Protein AF-A0A6G1JP27-F1 (afdb_monomer_lite)

pLDDT: mean 86.26, std 11.43, range [37.69, 95.81]

Structure (mmCIF, N/CA/C/O backbone):
data_AF-A0A6G1JP27-F1
#
_entry.id   AF-A0A6G1JP27-F1
#
loop_
_atom_site.group_PDB
_atom_site.id
_atom_site.type_symbol
_atom_site.label_atom_id
_atom_site.label_alt_id
_atom_site.label_comp_id
_atom_site.label_asym_id
_atom_site.label_entity_id
_atom_site.label_seq_id
_atom_site.pdbx_PDB_ins_code
_atom_site.Cartn_x
_atom_site.Cartn_y
_atom_site.Cartn_z
_atom_site.occupancy
_atom_site.B_iso_or_equiv
_atom_site.auth_seq_id
_atom_site.auth_comp_id
_atom_site.auth_asym_id
_atom_site.auth_atom_id
_atom_site.pdbx_PDB_model_num
ATOM 1 N N . MET A 1 1 ? -9.871 -7.615 24.376 1.00 52.50 1 MET A N 1
ATOM 2 C CA . MET A 1 1 ? -8.680 -7.399 23.527 1.00 52.50 1 MET A CA 1
ATOM 3 C C . MET A 1 1 ? -8.029 -6.139 24.045 1.00 52.50 1 MET A C 1
ATOM 5 O O . MET A 1 1 ? -8.642 -5.078 23.923 1.00 52.50 1 MET A O 1
ATOM 9 N N . ASP A 1 2 ? -6.887 -6.295 24.702 1.00 62.59 2 ASP A N 1
ATOM 10 C CA . ASP A 1 2 ? -6.126 -5.181 25.269 1.00 62.59 2 ASP A CA 1
ATOM 11 C C . ASP A 1 2 ? -5.511 -4.335 24.150 1.00 62.59 2 ASP A C 1
ATOM 13 O O . ASP A 1 2 ? -5.436 -4.783 22.999 1.00 62.59 2 ASP A O 1
ATOM 17 N N . ASP A 1 3 ? -5.127 -3.091 24.452 1.00 69.62 3 ASP A N 1
ATOM 18 C CA . ASP A 1 3 ? -4.523 -2.229 23.438 1.00 69.62 3 ASP A CA 1
ATOM 19 C C . ASP A 1 3 ? -3.193 -2.821 22.969 1.00 69.62 3 ASP A C 1
ATOM 21 O O . ASP A 1 3 ? -2.233 -2.912 23.734 1.00 69.62 3 ASP A O 1
ATOM 25 N N . ALA A 1 4 ? -3.131 -3.193 21.691 1.00 70.75 4 ALA A N 1
ATOM 26 C CA . ALA A 1 4 ? -1.976 -3.853 21.096 1.00 70.75 4 ALA A CA 1
ATOM 27 C C . ALA A 1 4 ? -0.697 -2.997 21.133 1.00 70.75 4 ALA A C 1
ATOM 29 O O . ALA A 1 4 ? 0.399 -3.529 20.970 1.00 70.75 4 ALA A O 1
ATOM 30 N N . TYR A 1 5 ? -0.835 -1.687 21.353 1.00 79.06 5 TYR A N 1
ATOM 31 C CA . TYR A 1 5 ? 0.276 -0.742 21.424 1.00 79.06 5 TYR A CA 1
ATOM 32 C C . TYR A 1 5 ? 0.557 -0.214 22.837 1.00 79.06 5 TYR A C 1
ATOM 34 O O . TYR A 1 5 ? 1.484 0.575 23.007 1.00 79.06 5 TYR A O 1
ATOM 42 N N . GLY A 1 6 ? -0.216 -0.638 23.846 1.00 78.75 6 GLY A N 1
ATOM 43 C CA . GLY A 1 6 ? -0.057 -0.174 25.229 1.00 78.75 6 GLY A CA 1
ATOM 44 C C . GLY A 1 6 ? -0.261 1.335 25.413 1.00 78.75 6 GLY A C 1
ATOM 45 O O . GLY A 1 6 ? 0.251 1.909 26.376 1.00 78.75 6 GLY A O 1
ATOM 46 N N . SER A 1 7 ? -0.965 1.984 24.486 1.00 79.69 7 SER A N 1
ATOM 47 C CA . SER A 1 7 ? -1.170 3.427 24.481 1.00 79.69 7 SER A CA 1
ATOM 48 C C . SER A 1 7 ? -2.146 3.838 25.570 1.00 79.69 7 SER A C 1
ATOM 50 O O . SER A 1 7 ? -3.125 3.143 25.859 1.00 79.69 7 SER A O 1
ATOM 52 N N . LYS A 1 8 ? -1.906 5.000 26.173 1.00 84.81 8 LYS A N 1
ATOM 53 C CA . LYS A 1 8 ? -2.832 5.552 27.158 1.00 84.81 8 LYS A 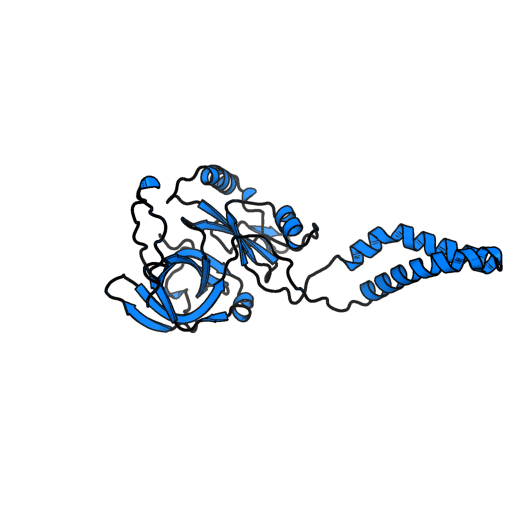CA 1
ATOM 54 C C . LYS A 1 8 ? -3.916 6.333 26.428 1.00 84.81 8 LYS A C 1
ATOM 56 O O . LYS A 1 8 ? -3.670 6.925 25.382 1.00 84.81 8 LYS A O 1
ATOM 61 N N . LEU A 1 9 ? -5.128 6.351 26.980 1.00 82.75 9 LEU A N 1
ATOM 62 C CA . LEU A 1 9 ? -6.280 6.966 26.311 1.00 82.75 9 LEU A CA 1
ATOM 63 C C . LEU A 1 9 ? -6.055 8.453 25.992 1.00 82.75 9 LEU A C 1
ATOM 65 O O . LEU A 1 9 ? -6.495 8.925 24.953 1.00 82.75 9 LEU A O 1
ATOM 69 N N . TRP A 1 10 ? -5.341 9.174 26.859 1.00 84.81 10 TRP A N 1
ATOM 70 C CA . TRP A 1 10 ? -5.039 10.594 26.667 1.00 84.81 10 TRP A CA 1
ATOM 71 C C . TRP A 1 10 ? -3.940 10.870 25.634 1.00 84.81 10 TRP A C 1
ATOM 73 O O . TRP A 1 10 ? -3.797 12.011 25.206 1.00 84.81 10 TRP A O 1
ATOM 83 N N . ASP A 1 11 ? -3.179 9.852 25.221 1.00 85.44 11 ASP A N 1
ATOM 84 C CA . ASP A 1 11 ? -2.195 9.979 24.140 1.00 85.44 11 ASP A CA 1
ATOM 85 C C . ASP A 1 11 ? -2.867 9.872 22.756 1.00 85.44 11 ASP A C 1
ATOM 87 O O . ASP A 1 11 ? -2.260 10.192 21.732 1.00 85.44 11 ASP A O 1
ATOM 91 N N . ILE A 1 12 ? -4.128 9.421 22.718 1.00 85.94 12 ILE A N 1
ATOM 92 C CA . ILE A 1 12 ? -4.920 9.265 21.499 1.00 85.94 12 ILE A CA 1
ATOM 93 C C . ILE A 1 12 ? -5.746 10.530 21.294 1.00 85.94 12 ILE A C 1
ATOM 95 O O . ILE A 1 12 ? -6.719 10.788 22.002 1.00 85.94 12 ILE A O 1
ATOM 99 N N . LEU A 1 13 ? -5.381 11.306 20.279 1.00 88.00 13 LEU A N 1
ATOM 100 C CA . LEU A 1 13 ? -6.127 12.494 19.899 1.00 88.00 13 LEU A CA 1
ATOM 101 C C . LEU A 1 13 ? -7.283 12.086 18.977 1.00 88.00 13 LEU A C 1
ATOM 103 O O . LEU A 1 13 ? -7.024 11.499 17.916 1.00 88.00 13 LEU A O 1
ATOM 107 N N . PRO A 1 14 ? -8.545 12.373 19.345 1.00 82.69 14 PRO A N 1
ATOM 108 C CA . PRO A 1 14 ? -9.672 12.120 18.463 1.00 82.69 14 PRO A CA 1
ATOM 109 C C . PRO A 1 14 ? -9.536 12.990 17.212 1.00 82.69 14 PRO A C 1
ATOM 111 O O . PRO A 1 14 ? -9.090 14.135 17.269 1.00 82.69 14 PRO A O 1
ATOM 114 N N . MET A 1 15 ? -9.898 12.426 16.066 1.00 82.06 15 MET A N 1
ATOM 115 C CA . MET A 1 15 ? -10.001 13.190 14.820 1.00 82.06 15 MET A CA 1
ATOM 116 C C . MET A 1 15 ? -11.341 13.946 14.776 1.00 82.06 15 MET A C 1
ATOM 118 O O . MET A 1 15 ? -12.077 13.945 15.760 1.00 82.06 15 MET A O 1
ATOM 122 N N . ASP A 1 16 ? -11.694 14.539 13.630 1.00 81.00 16 ASP A N 1
ATOM 123 C CA . ASP A 1 16 ? -12.991 15.200 13.369 1.00 81.00 16 ASP A CA 1
ATOM 124 C C . ASP A 1 16 ? -14.185 14.212 13.300 1.00 81.00 16 ASP A C 1
ATOM 126 O O . ASP A 1 16 ? -15.006 14.252 12.374 1.00 81.00 16 ASP A O 1
ATOM 130 N N . VAL A 1 17 ? -14.241 13.284 14.255 1.00 84.75 17 VAL A N 1
ATOM 131 C CA . VAL A 1 17 ? -15.233 12.226 14.418 1.00 84.75 17 VAL A CA 1
ATOM 132 C C . VAL A 1 17 ? -16.115 12.575 15.604 1.00 84.75 17 VAL A C 1
ATOM 134 O O . VAL A 1 17 ? -15.634 12.688 16.729 1.00 84.75 17 VAL A O 1
ATOM 137 N N . ASN A 1 18 ? -17.417 12.681 15.360 1.00 86.50 18 ASN A N 1
ATOM 138 C CA . ASN A 1 18 ? -18.396 12.967 16.400 1.00 86.50 18 ASN A CA 1
ATOM 139 C C . ASN A 1 18 ? -19.244 11.730 16.692 1.00 86.50 18 ASN A C 1
ATOM 141 O O . ASN A 1 18 ? -19.635 10.999 15.784 1.00 86.50 18 ASN A O 1
ATOM 145 N N . ILE A 1 19 ? -19.575 11.509 17.962 1.00 88.50 19 ILE A N 1
ATOM 146 C CA . ILE A 1 19 ? -20.564 10.498 18.343 1.00 88.50 19 ILE A CA 1
ATOM 147 C C . ILE A 1 19 ? -21.945 11.127 18.154 1.00 88.50 19 ILE A C 1
ATOM 149 O O . ILE A 1 19 ? -22.307 12.069 18.852 1.00 88.50 19 ILE A O 1
ATOM 153 N N . SER A 1 20 ? -22.700 10.623 17.182 1.00 88.06 20 SER A N 1
ATOM 154 C CA . SER A 1 20 ? -24.027 11.139 16.818 1.00 88.06 20 SER A CA 1
ATOM 155 C C . SER A 1 20 ? -25.181 10.433 17.531 1.00 88.06 20 SER A C 1
ATOM 157 O O . SER A 1 20 ? -26.273 10.986 17.621 1.00 88.06 20 SER A O 1
ATOM 159 N N . GLY A 1 21 ? -24.953 9.225 18.049 1.00 87.25 21 GLY A N 1
ATOM 160 C CA . GLY A 1 21 ? -25.961 8.468 18.783 1.00 87.25 21 GLY A CA 1
ATOM 161 C C . GLY A 1 21 ? -25.385 7.221 19.440 1.00 87.25 21 GLY A C 1
ATOM 162 O O . GLY A 1 21 ? -24.342 6.712 19.025 1.00 87.25 21 GLY A O 1
ATOM 163 N N . ILE A 1 22 ? -26.079 6.737 20.464 1.00 89.81 22 ILE A N 1
ATOM 164 C CA . ILE A 1 22 ? -25.782 5.492 21.173 1.00 89.81 22 ILE A CA 1
ATOM 165 C C . ILE A 1 22 ? -27.019 4.610 21.027 1.00 89.81 22 ILE A C 1
ATOM 167 O O . ILE A 1 22 ? -28.141 5.082 21.191 1.00 89.81 22 ILE A O 1
ATOM 171 N N . SER A 1 23 ? -26.814 3.357 20.638 1.00 79.81 23 SER A N 1
ATOM 172 C CA . SER A 1 23 ? -27.876 2.372 20.479 1.00 79.81 23 SER A CA 1
ATOM 173 C C . SER A 1 23 ? -27.884 1.455 21.696 1.00 79.81 23 SER A C 1
ATOM 175 O O . SER A 1 23 ? -26.973 0.640 21.852 1.00 79.81 23 SER A O 1
ATOM 177 N N . ASP A 1 24 ? -28.936 1.542 22.506 1.00 74.12 24 ASP A N 1
ATOM 178 C CA . ASP A 1 24 ? -29.059 0.768 23.750 1.00 74.12 24 ASP A CA 1
ATOM 179 C C . ASP A 1 24 ? -29.218 -0.745 23.515 1.00 74.12 24 ASP A C 1
ATOM 181 O O . ASP A 1 24 ? -28.825 -1.552 24.350 1.00 74.12 24 ASP A O 1
ATOM 185 N N . THR A 1 25 ? -29.765 -1.151 22.366 1.00 70.00 25 THR A N 1
ATOM 186 C CA . THR A 1 25 ? -30.075 -2.559 22.062 1.00 70.00 25 THR A CA 1
ATOM 187 C C . THR A 1 25 ? -28.873 -3.415 21.659 1.00 70.00 25 THR A C 1
ATOM 189 O O . THR A 1 25 ? -28.903 -4.621 21.873 1.00 70.00 25 THR A O 1
ATOM 192 N N . ASP A 1 26 ? -27.828 -2.816 21.077 1.00 66.69 26 ASP A N 1
ATOM 193 C CA . ASP A 1 26 ? -26.755 -3.546 20.374 1.00 66.69 26 ASP A CA 1
ATOM 194 C C . ASP A 1 26 ? -25.341 -3.205 20.884 1.00 66.69 26 ASP A C 1
ATOM 196 O O . ASP A 1 26 ? -24.367 -3.525 20.202 1.00 66.69 26 ASP A O 1
ATOM 200 N N . GLU A 1 27 ? -25.209 -2.498 22.017 1.00 83.06 27 GLU A N 1
ATOM 201 C CA . GLU A 1 27 ? -23.925 -1.946 22.499 1.00 83.06 27 GLU A CA 1
ATOM 202 C C . GLU A 1 27 ? -23.125 -1.314 21.343 1.00 83.06 27 GLU A C 1
ATOM 204 O O . GLU A 1 27 ? -21.984 -1.685 21.036 1.00 83.06 27 GLU A O 1
ATOM 209 N N . SER A 1 28 ? -23.774 -0.404 20.614 1.00 88.31 28 SER A N 1
ATOM 210 C CA . SER A 1 28 ? -23.186 0.214 19.427 1.00 88.31 28 SER A CA 1
ATOM 211 C C . SER A 1 28 ? -23.337 1.723 19.444 1.00 88.31 28 SER A C 1
ATOM 213 O O . SER A 1 28 ? -24.271 2.282 20.017 1.00 88.31 28 SER A O 1
ATOM 215 N N . ILE A 1 29 ? -22.382 2.387 18.808 1.00 91.38 29 ILE A N 1
ATOM 216 C CA . ILE A 1 29 ? -22.328 3.837 18.672 1.00 91.38 29 ILE A CA 1
ATOM 217 C C . ILE A 1 29 ? -22.427 4.209 17.201 1.00 91.38 29 ILE A C 1
ATOM 219 O O . ILE A 1 29 ? -21.928 3.500 16.327 1.00 91.38 29 ILE A O 1
ATOM 223 N N . ILE A 1 30 ? -23.069 5.333 16.916 1.00 91.62 30 ILE A N 1
ATOM 224 C CA . ILE A 1 30 ? -23.139 5.889 15.570 1.00 91.62 30 ILE A CA 1
ATOM 225 C C . ILE A 1 30 ? -22.122 7.016 15.489 1.00 91.62 30 ILE A C 1
ATOM 227 O O . ILE A 1 30 ? -22.287 8.066 16.112 1.00 91.62 30 ILE A O 1
ATOM 231 N N . LEU A 1 31 ? -21.073 6.798 14.708 1.00 91.19 31 LEU A N 1
ATOM 232 C CA . LEU A 1 31 ? -20.045 7.792 14.440 1.00 91.19 31 LEU A CA 1
ATOM 233 C C . LEU A 1 31 ? -20.428 8.607 13.208 1.00 91.19 31 LEU A C 1
ATOM 235 O O . LEU A 1 31 ? -20.876 8.038 12.212 1.00 91.19 31 LEU A O 1
ATOM 239 N N . ASP A 1 32 ? -20.240 9.921 13.283 1.00 90.88 32 ASP A N 1
ATOM 240 C CA . ASP A 1 32 ? -20.436 10.859 12.184 1.00 90.88 32 ASP A CA 1
ATOM 241 C C . ASP A 1 32 ? -19.113 11.520 11.781 1.00 90.88 32 ASP A C 1
ATOM 243 O O . ASP A 1 32 ? -18.295 11.889 12.629 1.00 90.88 32 ASP A O 1
ATOM 247 N N . GLY A 1 33 ? -18.902 11.670 10.474 1.00 87.38 33 GLY A N 1
ATOM 248 C CA . GLY A 1 33 ? -17.758 12.382 9.913 1.00 87.38 33 GLY A CA 1
ATOM 249 C C . GLY A 1 33 ? -16.442 11.599 9.889 1.00 87.38 33 GLY A C 1
ATOM 250 O O . GLY A 1 33 ? -15.403 12.207 9.614 1.00 87.38 33 GLY A O 1
ATOM 251 N N . CYS A 1 34 ? -16.469 10.283 10.130 1.00 90.38 34 CYS A N 1
ATOM 252 C CA . CYS A 1 34 ? -15.299 9.408 10.010 1.00 90.38 34 CYS A CA 1
ATOM 253 C C . CYS A 1 34 ? -14.693 9.446 8.608 1.00 90.38 34 CYS A C 1
ATOM 255 O O . CYS A 1 34 ? -15.388 9.610 7.610 1.00 90.38 34 CYS A O 1
ATOM 257 N N . LYS A 1 35 ? -13.384 9.215 8.512 1.00 92.75 35 LYS A N 1
ATOM 258 C CA . LYS A 1 35 ? -12.737 8.904 7.234 1.00 92.75 35 LYS A CA 1
ATOM 259 C C . LYS A 1 35 ? -12.595 7.400 7.100 1.00 92.75 35 LYS A C 1
ATOM 261 O O . LYS A 1 35 ? -12.200 6.738 8.057 1.00 92.75 35 LYS A O 1
ATOM 266 N N . ALA A 1 36 ? -12.929 6.871 5.932 1.00 92.81 36 ALA A N 1
ATOM 267 C CA . ALA A 1 36 ? -12.910 5.444 5.690 1.00 92.81 36 ALA A CA 1
ATOM 268 C C . ALA A 1 36 ? -12.359 5.089 4.313 1.00 92.81 36 ALA A C 1
ATOM 270 O O . ALA A 1 36 ? -12.429 5.869 3.359 1.00 92.81 36 ALA A O 1
ATOM 271 N N . ALA A 1 37 ? -11.845 3.868 4.218 1.00 93.62 37 ALA A N 1
ATOM 272 C CA . ALA A 1 37 ? -11.437 3.264 2.964 1.00 93.62 37 ALA A CA 1
ATOM 273 C C . ALA A 1 37 ? -11.804 1.780 2.944 1.00 93.62 37 ALA A C 1
ATOM 275 O O . ALA A 1 37 ? -11.643 1.070 3.937 1.00 93.62 37 ALA A O 1
ATOM 276 N N . ASN A 1 38 ? -12.293 1.310 1.799 1.00 93.75 38 ASN A N 1
ATOM 277 C CA . ASN A 1 38 ? -12.661 -0.089 1.615 1.00 93.75 38 ASN A CA 1
ATOM 278 C C . ASN A 1 38 ? -11.437 -0.936 1.278 1.00 93.75 38 ASN A C 1
ATOM 280 O O . ASN A 1 38 ? -10.541 -0.498 0.557 1.00 93.75 38 ASN A O 1
ATOM 284 N N . ILE A 1 39 ? -11.450 -2.174 1.762 1.00 94.88 39 ILE A N 1
ATOM 285 C CA . ILE A 1 39 ? -10.427 -3.171 1.476 1.00 94.88 39 ILE A CA 1
ATOM 286 C C . ILE A 1 39 ? -10.960 -4.117 0.407 1.00 94.88 39 ILE A C 1
ATOM 288 O O . ILE A 1 39 ? -12.064 -4.660 0.501 1.00 94.88 39 ILE A O 1
ATOM 292 N N . ARG A 1 40 ? -10.154 -4.340 -0.625 1.00 94.38 40 ARG A N 1
ATOM 293 C CA . ARG A 1 40 ? -10.471 -5.263 -1.706 1.00 94.38 40 ARG A CA 1
ATOM 294 C C . ARG A 1 40 ? -9.826 -6.623 -1.444 1.00 94.38 40 ARG A C 1
ATOM 296 O O . ARG A 1 40 ? -8.613 -6.754 -1.545 1.00 94.38 40 ARG A O 1
ATOM 303 N N . TRP A 1 41 ? -10.658 -7.636 -1.211 1.00 92.25 41 TRP A N 1
ATOM 304 C CA . TRP A 1 41 ? -10.250 -9.028 -0.931 1.00 92.25 41 TRP A CA 1
ATOM 305 C C . TRP A 1 41 ? -10.296 -9.973 -2.140 1.00 92.25 41 TRP A C 1
ATOM 307 O O . TRP A 1 41 ? -10.264 -11.189 -1.986 1.00 92.25 41 TRP A O 1
ATOM 317 N N . LYS A 1 42 ? -10.476 -9.430 -3.348 1.00 86.31 42 LYS A N 1
ATOM 318 C CA . LYS A 1 42 ? -10.623 -10.219 -4.582 1.00 86.31 42 LYS A CA 1
ATOM 319 C C . LYS A 1 42 ? -9.271 -10.357 -5.292 1.00 86.31 42 LYS A C 1
ATOM 321 O O . LYS A 1 42 ? -8.323 -10.891 -4.739 1.00 86.31 42 LYS A O 1
ATOM 326 N N . SER A 1 43 ? -9.178 -9.860 -6.521 1.00 84.50 43 SER A N 1
ATOM 327 C CA . SER A 1 43 ? -7.942 -9.801 -7.291 1.00 84.50 43 SER A CA 1
ATOM 328 C C . SER A 1 43 ? -7.271 -8.438 -7.154 1.00 84.50 43 SER A C 1
ATOM 330 O O . SER A 1 43 ? -7.953 -7.410 -7.017 1.00 84.50 43 SER A O 1
ATOM 332 N N . PHE A 1 44 ? -5.945 -8.437 -7.287 1.00 87.06 44 PHE A N 1
ATOM 333 C CA . PHE A 1 44 ? -5.189 -7.226 -7.576 1.00 87.06 44 PHE A CA 1
ATOM 334 C C . PHE A 1 44 ? -5.687 -6.610 -8.884 1.00 87.06 44 PHE A C 1
ATOM 336 O O . PHE A 1 44 ? -5.996 -7.316 -9.849 1.00 87.06 44 PHE A O 1
ATOM 343 N N . THR A 1 45 ? -5.811 -5.288 -8.899 1.00 86.50 45 THR A N 1
ATOM 344 C CA . THR A 1 45 ? -6.141 -4.528 -10.106 1.00 86.50 45 THR A CA 1
ATOM 345 C C . THR A 1 45 ? -4.977 -3.649 -10.507 1.00 86.50 45 THR A C 1
ATOM 347 O O . THR A 1 45 ? -4.242 -3.198 -9.627 1.00 86.50 45 THR A O 1
ATOM 350 N N . PRO A 1 46 ? -4.825 -3.367 -11.812 1.00 84.50 46 PRO A N 1
ATOM 351 C CA . PRO A 1 46 ? -3.822 -2.418 -12.262 1.00 84.50 46 PRO A CA 1
ATOM 352 C C . PRO A 1 46 ? -4.058 -1.066 -11.584 1.00 84.50 46 PRO A C 1
ATOM 354 O O . PRO A 1 46 ? -5.176 -0.549 -11.565 1.00 84.50 46 PRO A O 1
ATOM 357 N N . VAL A 1 47 ? -2.994 -0.520 -11.001 1.00 86.75 47 VAL A N 1
ATOM 358 C CA . VAL A 1 47 ? -3.041 0.717 -10.222 1.00 86.75 47 VAL A CA 1
ATOM 359 C C . VAL A 1 47 ? -2.633 1.889 -11.107 1.00 86.75 47 VAL A C 1
ATOM 361 O O . VAL A 1 47 ? -1.537 1.897 -11.683 1.00 86.75 47 VAL A O 1
ATOM 364 N N . ALA A 1 48 ? -3.508 2.889 -11.202 1.00 86.25 48 ALA A N 1
ATOM 365 C CA . ALA A 1 48 ? -3.192 4.135 -11.885 1.00 86.25 48 ALA A CA 1
ATOM 366 C C . ALA A 1 48 ? -2.080 4.883 -11.134 1.00 86.25 48 ALA A C 1
ATOM 368 O O . ALA A 1 48 ? -2.068 4.945 -9.902 1.00 86.25 48 ALA A O 1
ATOM 369 N N . HIS A 1 49 ? -1.130 5.427 -11.887 1.00 86.81 49 HIS A N 1
ATOM 370 C CA . HIS A 1 49 ? -0.011 6.195 -11.361 1.00 86.81 49 HIS A CA 1
ATOM 371 C C . HIS A 1 49 ? 0.368 7.291 -12.347 1.00 86.81 49 HIS A C 1
ATOM 373 O O . HIS A 1 49 ? 0.328 7.095 -13.565 1.00 86.81 49 HIS A O 1
ATOM 379 N N . ASP A 1 50 ? 0.826 8.407 -11.804 1.00 84.25 50 ASP A N 1
ATOM 380 C CA . ASP A 1 50 ? 1.369 9.505 -12.575 1.00 84.25 50 ASP A CA 1
ATOM 381 C C . ASP A 1 50 ? 2.843 9.262 -12.888 1.00 84.25 50 ASP A C 1
ATOM 383 O O . ASP A 1 50 ? 3.628 8.703 -12.106 1.00 84.25 50 ASP A O 1
ATOM 387 N N . ARG A 1 51 ? 3.243 9.720 -14.073 1.00 76.38 51 ARG A N 1
ATOM 388 C CA . ARG A 1 51 ? 4.636 9.725 -14.508 1.00 76.38 51 ARG A CA 1
ATOM 389 C C . ARG A 1 51 ? 5.107 11.162 -14.612 1.00 76.38 51 ARG A C 1
ATOM 391 O O . ARG A 1 51 ? 4.648 11.909 -15.468 1.00 76.38 51 ARG A O 1
ATOM 398 N N . ILE A 1 52 ? 6.067 11.529 -13.769 1.00 79.44 52 ILE A N 1
ATOM 399 C CA . ILE A 1 52 ? 6.741 12.821 -13.894 1.00 79.44 52 ILE A CA 1
ATOM 400 C C . ILE A 1 52 ? 7.650 12.797 -15.123 1.00 79.44 52 ILE A C 1
ATOM 402 O O . ILE A 1 52 ? 8.385 11.828 -15.361 1.00 79.44 52 ILE A O 1
ATOM 406 N N . PHE A 1 53 ? 7.603 13.888 -15.887 1.00 79.75 53 PHE A N 1
ATOM 407 C CA . PHE A 1 53 ? 8.483 14.110 -17.021 1.00 79.75 53 PHE A CA 1
ATOM 408 C C . PHE A 1 53 ? 9.948 14.120 -16.570 1.00 79.75 53 PHE A C 1
ATOM 410 O O . PHE A 1 53 ? 10.341 14.855 -15.668 1.00 79.75 53 PHE A O 1
ATOM 417 N N . SER A 1 54 ? 10.771 13.298 -17.214 1.00 83.81 54 SER A N 1
ATOM 418 C CA . SER A 1 54 ? 12.210 13.246 -16.975 1.00 83.81 54 SER A CA 1
ATOM 419 C C . SER A 1 54 ? 12.927 13.350 -18.309 1.00 83.81 54 SER A C 1
ATOM 421 O O . SER A 1 54 ? 12.704 12.520 -19.190 1.00 83.81 54 SER A O 1
ATOM 423 N N . TRP A 1 55 ? 13.820 14.331 -18.434 1.00 84.50 55 TRP A N 1
ATOM 424 C CA . TRP A 1 55 ? 14.621 14.550 -19.640 1.00 84.50 55 TRP A CA 1
ATOM 425 C C . TRP A 1 55 ? 15.430 13.318 -20.044 1.00 84.50 55 TRP A C 1
ATOM 427 O O . TRP A 1 55 ? 15.470 12.966 -21.219 1.00 84.50 55 TRP A O 1
ATOM 437 N N . SER A 1 56 ? 16.009 12.610 -19.070 1.00 85.44 56 SER A N 1
ATOM 438 C CA . SER A 1 56 ? 16.763 11.379 -19.327 1.00 85.44 56 SER A CA 1
ATOM 439 C C . SER A 1 56 ? 15.870 10.280 -19.917 1.00 85.44 56 SER A C 1
ATOM 441 O O . SER A 1 56 ? 16.240 9.652 -20.909 1.00 85.44 56 SER A O 1
ATOM 443 N N . ARG A 1 57 ? 14.661 10.089 -19.368 1.00 85.88 57 ARG A N 1
ATOM 444 C CA . ARG A 1 57 ? 13.700 9.101 -19.889 1.00 85.88 57 ARG A CA 1
ATOM 445 C C . ARG A 1 57 ? 13.140 9.502 -21.246 1.00 85.88 57 ARG A C 1
ATOM 447 O O . ARG A 1 57 ? 12.978 8.646 -22.106 1.00 85.88 57 ARG A O 1
ATOM 454 N N . TRP A 1 58 ? 12.872 10.789 -21.442 1.00 89.06 58 TRP A N 1
ATOM 455 C CA . TRP A 1 58 ? 12.399 11.321 -22.713 1.00 89.06 58 TRP A CA 1
ATOM 456 C C . TRP A 1 58 ? 13.441 11.128 -23.820 1.00 89.06 58 TRP A C 1
ATOM 458 O O . TRP A 1 58 ? 13.104 10.640 -24.896 1.00 89.06 58 TRP A O 1
ATOM 468 N N . PHE A 1 59 ? 14.716 11.422 -23.543 1.00 88.88 59 PHE A N 1
ATOM 469 C CA . PHE A 1 59 ? 15.805 11.205 -24.495 1.00 88.88 59 PHE A CA 1
ATOM 470 C C . PHE A 1 59 ? 15.998 9.716 -24.801 1.00 88.88 59 PHE A C 1
ATOM 472 O O . PHE A 1 59 ? 16.078 9.343 -25.969 1.00 88.88 59 PHE A O 1
ATOM 479 N N . ALA A 1 60 ? 15.973 8.851 -23.780 1.00 87.44 60 ALA A N 1
ATOM 480 C CA . ALA A 1 60 ? 16.022 7.399 -23.957 1.00 87.44 60 ALA A CA 1
ATOM 481 C C . ALA A 1 60 ? 14.865 6.881 -24.830 1.00 87.44 60 ALA A C 1
ATOM 483 O O . ALA A 1 60 ? 15.089 6.114 -25.765 1.00 87.44 60 ALA A O 1
ATOM 484 N N . GLN A 1 61 ? 13.641 7.356 -24.585 1.00 90.00 61 GLN A N 1
ATOM 485 C CA . GLN A 1 61 ? 12.470 7.017 -25.392 1.00 90.00 61 GLN A CA 1
ATOM 486 C C . GLN A 1 61 ? 12.629 7.489 -26.839 1.00 90.00 61 GLN A C 1
ATOM 488 O O . GLN A 1 61 ? 12.335 6.743 -27.774 1.00 90.00 61 GLN A O 1
ATOM 493 N N . ARG A 1 62 ? 13.108 8.723 -27.041 1.00 89.56 62 ARG A N 1
ATOM 494 C CA . ARG A 1 62 ? 13.284 9.295 -28.377 1.00 89.56 62 ARG A CA 1
ATOM 495 C C . ARG A 1 62 ? 14.360 8.558 -29.165 1.00 89.56 62 ARG A C 1
ATOM 497 O O . ARG A 1 62 ? 14.121 8.266 -30.331 1.00 89.56 62 ARG A O 1
ATOM 504 N N . LEU A 1 63 ? 15.479 8.214 -28.528 1.00 88.56 63 LEU A N 1
ATOM 505 C CA . LEU A 1 63 ? 16.551 7.412 -29.118 1.00 88.56 63 LEU A CA 1
ATOM 506 C C . LEU A 1 63 ? 16.072 6.013 -29.512 1.00 88.56 63 LEU A C 1
ATOM 508 O O . LEU A 1 63 ? 16.357 5.578 -30.622 1.00 88.56 63 LEU A O 1
ATOM 512 N N . LEU A 1 64 ? 15.311 5.330 -28.648 1.00 89.00 64 LEU A N 1
ATOM 513 C CA . LEU A 1 64 ? 14.772 3.997 -28.947 1.00 89.00 64 LEU A CA 1
ATOM 514 C C . LEU A 1 64 ? 13.745 4.011 -30.079 1.00 89.00 64 LEU A C 1
ATOM 516 O O . LEU A 1 64 ? 13.739 3.124 -30.926 1.00 89.00 64 LEU A O 1
ATOM 520 N N . HIS A 1 65 ? 12.871 5.015 -30.123 1.00 89.06 65 HIS A N 1
ATOM 521 C CA . HIS A 1 65 ? 11.943 5.143 -31.244 1.00 89.06 65 HIS A CA 1
ATOM 522 C C . HIS A 1 65 ? 12.694 5.488 -32.534 1.00 89.06 65 HIS A C 1
ATOM 524 O O . HIS A 1 65 ? 12.396 4.927 -33.585 1.00 89.06 65 HIS A O 1
ATOM 530 N N . LEU A 1 66 ? 13.685 6.385 -32.464 1.00 89.50 66 LEU A N 1
ATOM 531 C CA . LEU A 1 66 ? 14.480 6.785 -33.623 1.00 89.50 66 LEU A CA 1
ATOM 532 C C . LEU A 1 66 ? 15.342 5.635 -34.157 1.00 89.50 66 LEU A C 1
ATOM 534 O O . LEU A 1 66 ? 15.484 5.533 -35.371 1.00 89.50 66 LEU A O 1
ATOM 538 N N . SER A 1 67 ? 15.866 4.752 -33.300 1.00 88.81 67 SER A N 1
ATOM 539 C CA . SER A 1 67 ? 16.669 3.603 -33.735 1.00 88.81 67 SER A CA 1
ATOM 540 C C . SER A 1 67 ? 15.859 2.614 -34.572 1.00 88.81 67 SER A C 1
ATOM 542 O O . SER A 1 67 ? 16.362 2.132 -35.585 1.00 88.81 67 SER A O 1
ATOM 544 N N . GLY A 1 68 ? 14.591 2.374 -34.219 1.00 89.00 68 GLY A N 1
ATOM 545 C CA . GLY A 1 68 ? 13.682 1.545 -35.014 1.00 89.00 68 GLY A CA 1
ATOM 546 C C . GLY A 1 68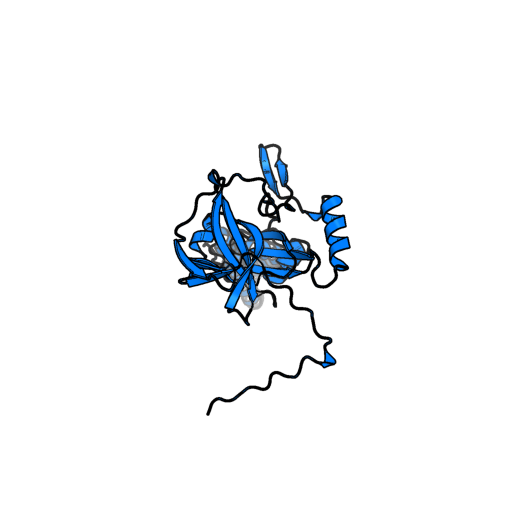 ? 13.450 2.108 -36.420 1.00 89.00 68 GLY A C 1
ATOM 547 O O . GLY A 1 68 ? 13.552 1.375 -37.402 1.00 89.00 68 GLY A O 1
ATOM 548 N N . TYR A 1 69 ? 13.212 3.42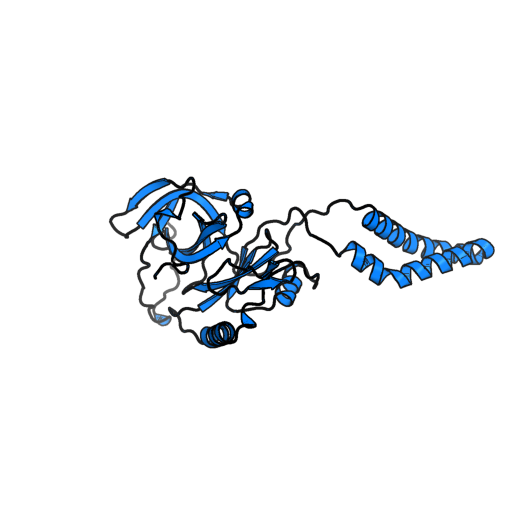0 -36.539 1.00 91.31 69 TYR A N 1
ATOM 549 C CA . TYR A 1 69 ? 13.096 4.074 -37.849 1.00 91.31 69 TYR A CA 1
ATOM 550 C C . TYR A 1 69 ? 14.426 4.057 -38.612 1.00 91.31 69 TYR A C 1
ATOM 552 O O . TYR A 1 69 ? 14.453 3.695 -39.786 1.00 91.31 69 TYR A O 1
ATOM 560 N N . ALA A 1 70 ? 15.534 4.397 -37.949 1.00 90.94 70 ALA A N 1
ATOM 561 C CA . ALA A 1 70 ? 16.867 4.413 -38.547 1.00 90.94 70 ALA A CA 1
ATOM 562 C C . ALA A 1 70 ? 17.262 3.040 -39.107 1.00 90.94 70 ALA A C 1
ATOM 564 O O . ALA A 1 70 ? 17.839 2.976 -40.189 1.00 90.94 70 ALA A O 1
ATOM 565 N N . PHE A 1 71 ? 16.888 1.948 -38.430 1.00 91.62 71 PHE A N 1
ATOM 566 C CA . PHE A 1 71 ? 17.106 0.587 -38.916 1.00 91.62 71 PHE A CA 1
ATOM 567 C C . PHE A 1 71 ? 16.427 0.360 -40.273 1.00 91.62 71 PHE A C 1
ATOM 569 O O . PHE A 1 71 ? 17.097 0.019 -41.245 1.00 91.62 71 PHE A O 1
ATOM 576 N N . TRP A 1 72 ? 15.125 0.638 -40.380 1.00 91.81 72 TRP A N 1
ATOM 577 C CA . TRP A 1 72 ? 14.382 0.446 -41.630 1.00 91.81 72 TRP A CA 1
ATOM 578 C C . TRP A 1 72 ? 14.843 1.371 -42.759 1.00 91.81 72 TRP A C 1
ATOM 580 O O . TRP A 1 72 ? 14.951 0.924 -43.898 1.00 91.81 72 TRP A O 1
ATOM 590 N N . PHE A 1 73 ? 15.166 2.632 -42.457 1.00 91.81 73 PHE A N 1
ATOM 591 C CA . PHE A 1 73 ? 15.673 3.575 -43.460 1.00 91.81 73 PHE A CA 1
ATOM 592 C C . PHE A 1 73 ? 17.102 3.261 -43.916 1.00 91.81 73 PHE A C 1
ATOM 594 O O . PHE A 1 73 ? 17.457 3.560 -45.055 1.00 91.81 73 PHE A O 1
ATOM 601 N N . SER A 1 74 ? 17.923 2.638 -43.068 1.00 92.12 74 SER A N 1
ATOM 602 C CA . SER A 1 74 ? 19.310 2.317 -43.416 1.00 92.12 74 SER A CA 1
ATOM 603 C C . SER A 1 74 ? 19.442 1.212 -44.468 1.00 92.12 74 SER A C 1
ATOM 605 O O . SER A 1 74 ? 20.384 1.249 -45.254 1.00 92.12 74 SER A O 1
ATOM 607 N N . ILE A 1 75 ? 18.482 0.283 -44.553 1.00 91.69 75 ILE A N 1
ATOM 608 C CA . ILE A 1 75 ? 18.494 -0.832 -45.515 1.00 91.69 75 ILE A CA 1
ATOM 609 C C . ILE A 1 75 ? 18.497 -0.340 -46.976 1.00 91.69 75 ILE A C 1
ATOM 611 O O . ILE A 1 75 ? 19.437 -0.674 -47.698 1.00 91.69 75 ILE A O 1
ATOM 615 N N . PRO A 1 76 ? 17.525 0.474 -47.446 1.00 93.94 76 PRO A N 1
ATOM 616 C CA . PRO A 1 76 ? 17.572 1.011 -48.805 1.00 93.94 76 PRO A CA 1
ATOM 617 C C . PRO A 1 76 ? 18.744 1.979 -48.988 1.00 93.94 76 PRO A C 1
ATOM 619 O O . PRO A 1 76 ? 19.375 1.990 -50.042 1.00 93.94 76 PRO A O 1
ATOM 622 N N . LEU A 1 77 ? 19.095 2.758 -47.958 1.00 93.12 77 LEU A N 1
ATOM 623 C CA . LEU A 1 77 ? 20.197 3.715 -48.046 1.00 93.12 77 LEU A CA 1
ATOM 624 C C . LEU A 1 77 ? 21.551 3.023 -48.241 1.00 93.12 77 LEU A C 1
ATOM 626 O O . LEU A 1 77 ? 22.406 3.554 -48.935 1.00 93.12 77 LEU A O 1
ATOM 630 N N . MET A 1 78 ? 21.741 1.823 -47.694 1.00 93.00 78 MET A N 1
ATOM 631 C CA . MET A 1 78 ? 22.947 1.022 -47.900 1.00 93.00 78 MET A CA 1
ATOM 632 C C . MET A 1 78 ? 23.086 0.532 -49.349 1.00 93.00 78 MET A C 1
ATOM 634 O O . MET A 1 78 ? 24.208 0.395 -49.830 1.00 93.00 78 MET A O 1
ATOM 638 N N . ILE A 1 79 ? 21.966 0.320 -50.050 1.00 92.75 79 ILE A N 1
ATOM 639 C CA . ILE A 1 79 ? 21.941 -0.104 -51.458 1.00 92.75 79 ILE A CA 1
ATOM 640 C C . ILE A 1 79 ? 22.326 1.061 -52.382 1.00 92.75 79 ILE A C 1
ATOM 642 O O . ILE A 1 79 ? 23.131 0.879 -53.291 1.00 92.75 79 ILE A O 1
ATOM 646 N N . PHE A 1 80 ? 21.774 2.258 -52.150 1.00 94.06 80 PHE A N 1
ATOM 647 C CA . PHE A 1 80 ? 21.986 3.417 -53.031 1.00 94.06 80 PHE A CA 1
ATOM 648 C C . PHE A 1 80 ? 23.183 4.299 -52.631 1.00 94.06 80 PHE A C 1
ATOM 650 O O . PHE A 1 80 ? 23.861 4.848 -53.495 1.00 94.06 80 PHE A O 1
ATOM 657 N N . TYR A 1 81 ? 23.457 4.437 -51.332 1.00 94.38 81 TYR A N 1
ATOM 658 C CA . TYR A 1 81 ? 24.463 5.340 -50.761 1.00 94.38 81 TYR A CA 1
ATOM 659 C C . TYR A 1 81 ? 25.189 4.684 -49.566 1.00 94.38 81 TYR A C 1
ATOM 661 O O . TYR A 1 81 ? 24.978 5.072 -48.408 1.00 94.38 81 TYR A O 1
ATOM 669 N N . PRO A 1 82 ? 26.089 3.712 -49.808 1.00 90.75 82 PRO A N 1
ATOM 670 C CA . PRO A 1 82 ? 26.694 2.896 -48.748 1.00 90.75 82 PRO A CA 1
ATOM 671 C C . PRO A 1 82 ? 27.485 3.710 -47.714 1.00 90.75 82 PRO A C 1
ATOM 673 O O . PRO A 1 82 ? 27.452 3.386 -46.530 1.00 90.75 82 PRO A O 1
ATOM 676 N N . GLN A 1 83 ? 28.119 4.813 -48.130 1.00 92.81 83 GLN A N 1
ATOM 677 C CA . GLN A 1 83 ? 28.886 5.713 -47.254 1.00 92.81 83 GLN A CA 1
ATOM 678 C C . GLN A 1 83 ? 28.038 6.302 -46.109 1.00 92.81 83 GLN A C 1
ATOM 680 O O . GLN A 1 83 ? 28.563 6.611 -45.044 1.00 92.81 83 GLN A O 1
ATOM 685 N N . ILE A 1 84 ? 26.724 6.447 -46.322 1.00 91.94 84 ILE A N 1
ATOM 686 C CA . ILE A 1 84 ? 25.773 7.004 -45.347 1.00 91.94 84 ILE A CA 1
ATOM 687 C C . ILE A 1 84 ? 24.934 5.885 -44.713 1.00 91.94 84 ILE A C 1
ATOM 689 O O . ILE A 1 84 ? 24.655 5.918 -43.516 1.00 91.94 84 ILE A O 1
ATOM 693 N N . GLY A 1 85 ? 24.559 4.862 -45.489 1.00 91.75 85 GLY A N 1
ATOM 694 C CA . GLY A 1 85 ? 23.755 3.737 -45.006 1.00 91.75 85 GLY A CA 1
ATOM 695 C C . GLY A 1 85 ? 24.450 2.901 -43.930 1.00 91.75 85 GLY A C 1
ATOM 696 O O . GLY A 1 85 ? 23.845 2.613 -42.898 1.00 91.75 85 GLY A O 1
ATOM 697 N N . ILE A 1 86 ? 25.730 2.569 -44.127 1.00 91.94 86 ILE A N 1
ATOM 698 C CA . ILE A 1 86 ? 26.511 1.737 -43.198 1.00 91.94 86 ILE A CA 1
ATOM 699 C C . ILE A 1 86 ? 26.618 2.363 -41.791 1.00 91.94 86 ILE A C 1
ATOM 701 O O . ILE A 1 86 ? 26.280 1.675 -40.824 1.00 91.94 86 ILE A O 1
ATOM 705 N N . PRO A 1 87 ? 27.027 3.638 -41.608 1.00 93.25 87 PRO A N 1
ATOM 706 C CA . PRO A 1 87 ? 27.123 4.216 -40.265 1.00 93.25 87 PRO A CA 1
ATOM 707 C C . PRO A 1 87 ? 25.763 4.336 -39.563 1.00 93.25 87 PRO A C 1
ATOM 709 O O . PRO A 1 87 ? 25.683 4.101 -38.357 1.00 93.25 87 PRO A O 1
ATOM 712 N N . ILE A 1 88 ? 24.680 4.634 -40.293 1.00 91.69 88 ILE A N 1
ATOM 713 C CA . ILE A 1 88 ? 23.322 4.689 -39.720 1.00 91.69 88 ILE A CA 1
ATOM 714 C C . ILE A 1 88 ? 22.854 3.292 -39.287 1.00 91.69 88 ILE A C 1
ATOM 716 O O . ILE A 1 88 ? 22.248 3.154 -38.224 1.00 91.69 88 ILE A O 1
ATOM 720 N N . PHE A 1 89 ? 23.175 2.252 -40.061 1.00 92.88 89 PHE A N 1
ATOM 721 C CA . PHE A 1 89 ? 22.872 0.866 -39.702 1.00 92.88 89 PHE A CA 1
ATOM 722 C C . PHE A 1 89 ? 23.621 0.431 -38.432 1.00 92.88 89 PHE A C 1
ATOM 724 O O . PHE A 1 89 ? 23.013 -0.124 -37.516 1.00 92.88 89 PHE A O 1
ATOM 731 N N . ILE A 1 90 ? 24.920 0.744 -38.329 1.00 93.00 90 ILE A N 1
ATOM 732 C CA . ILE A 1 90 ? 25.732 0.458 -37.131 1.00 93.00 90 ILE A CA 1
ATOM 733 C C . ILE A 1 90 ? 25.169 1.192 -35.908 1.00 93.00 90 ILE A C 1
ATOM 735 O O . ILE A 1 90 ? 25.016 0.593 -34.841 1.00 93.00 90 ILE A O 1
ATOM 739 N N . TYR A 1 91 ? 24.809 2.469 -36.066 1.00 90.00 91 TYR A N 1
ATOM 740 C CA . TYR A 1 91 ? 24.157 3.251 -35.018 1.00 90.00 91 TYR A CA 1
ATOM 741 C C . TYR A 1 91 ? 22.854 2.585 -34.553 1.00 90.00 91 TYR A C 1
ATOM 743 O O . TYR A 1 91 ? 22.662 2.373 -33.355 1.00 90.00 91 TYR A O 1
ATOM 751 N N . ALA A 1 92 ? 21.978 2.196 -35.483 1.00 92.19 92 ALA A N 1
ATOM 752 C CA . ALA A 1 92 ? 20.715 1.543 -35.153 1.00 92.19 92 ALA A CA 1
ATOM 753 C C . ALA A 1 92 ? 20.936 0.221 -34.399 1.00 92.19 92 ALA A C 1
ATOM 755 O O . ALA A 1 92 ? 20.304 -0.008 -33.366 1.00 92.19 92 ALA A O 1
ATOM 756 N N . LEU A 1 93 ? 21.880 -0.608 -34.858 1.00 91.81 93 LEU A N 1
ATOM 757 C CA . LEU A 1 93 ? 22.206 -1.889 -34.231 1.00 91.81 93 LEU A CA 1
ATOM 758 C C . LEU A 1 93 ? 22.721 -1.716 -32.794 1.00 91.81 93 LEU A C 1
ATOM 760 O O . LEU A 1 93 ? 22.302 -2.449 -31.897 1.00 91.81 93 LEU A O 1
ATOM 764 N N . MET A 1 94 ? 23.568 -0.713 -32.550 1.00 92.38 94 MET A N 1
ATOM 765 C CA . MET A 1 94 ? 24.067 -0.394 -31.211 1.00 92.38 94 MET A CA 1
ATOM 766 C C . MET A 1 94 ? 22.921 -0.038 -30.249 1.00 92.38 94 MET A C 1
ATOM 768 O O . MET A 1 94 ? 22.873 -0.542 -29.128 1.00 92.38 94 MET A O 1
ATOM 772 N N . PHE A 1 95 ? 21.959 0.784 -30.678 1.00 89.81 95 PHE A N 1
ATOM 773 C CA . PHE A 1 95 ? 20.817 1.151 -29.832 1.00 89.81 95 PHE A CA 1
ATOM 774 C C . PHE A 1 95 ? 19.821 0.009 -29.628 1.00 89.81 95 PHE A C 1
ATOM 776 O O . PHE A 1 95 ? 19.220 -0.081 -28.557 1.00 89.81 95 PHE A O 1
ATOM 783 N N . VAL A 1 96 ? 19.673 -0.890 -30.602 1.00 89.62 96 VAL A N 1
ATOM 784 C CA . VAL A 1 96 ? 18.911 -2.135 -30.424 1.00 89.62 96 VAL A CA 1
ATOM 785 C C . VAL A 1 96 ? 19.589 -3.031 -29.384 1.00 89.62 96 VAL A C 1
ATOM 787 O O . VAL A 1 96 ? 18.907 -3.544 -28.498 1.00 89.62 96 VAL A O 1
ATOM 790 N N . ALA A 1 97 ? 20.919 -3.151 -29.407 1.00 91.25 97 ALA A N 1
ATOM 791 C CA . ALA A 1 97 ? 21.662 -3.924 -28.411 1.00 91.25 97 ALA A CA 1
ATOM 792 C C . ALA A 1 97 ? 21.558 -3.325 -26.994 1.00 91.25 97 ALA A C 1
ATOM 794 O O . ALA A 1 97 ? 21.389 -4.059 -26.022 1.00 91.25 97 ALA A O 1
ATOM 795 N N . ILE A 1 98 ? 21.588 -1.993 -26.865 1.00 92.88 98 ILE A N 1
ATOM 796 C CA . ILE A 1 98 ? 21.437 -1.286 -25.577 1.00 92.88 98 ILE A CA 1
ATOM 797 C C . ILE A 1 98 ? 19.955 -1.209 -25.140 1.00 92.88 98 ILE A C 1
ATOM 799 O O . ILE A 1 98 ? 19.648 -0.848 -23.999 1.00 92.88 98 ILE A O 1
ATOM 803 N N . SER A 1 99 ? 19.009 -1.594 -26.003 1.00 90.31 99 SER A N 1
ATOM 804 C CA . SER A 1 99 ? 17.575 -1.438 -25.741 1.00 90.31 99 SER A CA 1
ATOM 805 C C . SER A 1 99 ? 17.069 -2.070 -24.441 1.00 90.31 99 SER A C 1
ATOM 807 O O . SER A 1 99 ? 16.298 -1.393 -23.758 1.00 90.31 99 SER A O 1
ATOM 809 N N . PRO A 1 100 ? 17.516 -3.263 -23.992 1.00 89.44 100 PRO A N 1
ATOM 810 C CA . PRO A 1 100 ? 17.027 -3.831 -22.736 1.00 89.44 100 PRO A CA 1
ATOM 811 C C . PRO A 1 100 ? 17.397 -2.961 -21.529 1.00 89.44 100 PRO A C 1
ATOM 813 O O . PRO A 1 100 ? 16.603 -2.797 -20.600 1.00 89.44 100 PRO A O 1
ATOM 816 N N . TRP A 1 101 ? 18.586 -2.354 -21.559 1.00 88.69 101 TRP A N 1
ATOM 817 C CA . TRP A 1 101 ? 19.054 -1.460 -20.505 1.00 88.69 101 TRP A CA 1
ATOM 818 C C . TRP A 1 101 ? 18.308 -0.121 -20.532 1.00 88.69 101 TRP A C 1
ATOM 820 O O . TRP A 1 101 ? 17.839 0.337 -19.490 1.00 88.69 101 TRP A O 1
ATOM 830 N N . LEU A 1 102 ? 18.115 0.467 -21.719 1.00 86.81 102 LEU A N 1
ATOM 831 C CA . LEU A 1 102 ? 17.345 1.707 -21.893 1.00 86.81 102 LEU A CA 1
ATOM 832 C C . LEU A 1 102 ? 15.880 1.533 -21.470 1.00 86.81 102 LEU A C 1
ATOM 834 O O . LEU A 1 102 ? 15.346 2.385 -20.762 1.00 86.81 102 LEU A O 1
ATOM 838 N N . LEU A 1 103 ? 15.244 0.416 -21.842 1.00 86.62 103 LEU A N 1
ATOM 839 C CA . LEU A 1 103 ? 13.886 0.080 -21.407 1.00 86.62 103 LEU A CA 1
ATOM 840 C C . LEU A 1 103 ? 13.831 -0.037 -19.885 1.00 86.62 103 LEU A C 1
ATOM 842 O O . LEU A 1 103 ? 12.979 0.585 -19.249 1.00 86.62 103 LEU A O 1
ATOM 846 N N . ARG A 1 104 ? 14.776 -0.760 -19.275 1.00 84.88 104 ARG A N 1
ATOM 847 C CA . ARG A 1 104 ? 14.871 -0.847 -17.816 1.00 84.88 104 ARG A CA 1
ATOM 848 C C . ARG A 1 104 ? 15.015 0.543 -17.187 1.00 84.88 104 ARG A C 1
ATOM 850 O O . ARG A 1 104 ? 14.281 0.840 -16.256 1.00 84.88 104 ARG A O 1
ATOM 857 N N . HIS A 1 105 ? 15.863 1.423 -17.715 1.00 84.44 105 HIS A N 1
ATOM 858 C CA . HIS A 1 105 ? 16.014 2.803 -17.226 1.00 84.44 105 HIS A CA 1
ATOM 859 C C . HIS A 1 105 ? 14.733 3.646 -17.367 1.00 84.44 105 HIS A C 1
ATOM 861 O O . HIS A 1 105 ? 14.392 4.425 -16.475 1.00 84.44 105 HIS A O 1
ATOM 867 N N . MET A 1 106 ? 13.982 3.466 -18.458 1.00 83.12 106 MET A N 1
ATOM 868 C CA . MET A 1 106 ? 12.703 4.150 -18.682 1.00 83.12 106 MET A CA 1
ATOM 869 C C . MET A 1 106 ? 11.611 3.699 -17.709 1.00 83.12 106 MET A C 1
ATOM 871 O O . MET A 1 106 ? 10.858 4.536 -17.208 1.00 83.12 106 MET A O 1
ATOM 875 N N . TYR A 1 107 ? 11.512 2.391 -17.460 1.00 79.38 107 TYR A N 1
ATOM 876 C CA . TYR A 1 107 ? 10.474 1.809 -16.608 1.00 79.38 107 TYR A CA 1
ATOM 877 C C . TYR A 1 107 ? 10.846 1.785 -15.122 1.00 79.38 107 TYR A C 1
ATOM 879 O O . TYR A 1 107 ? 9.948 1.707 -14.281 1.00 79.38 107 TYR A O 1
ATOM 887 N N . LEU A 1 108 ? 12.131 1.893 -14.777 1.00 78.75 108 LEU A N 1
ATOM 888 C CA . LEU A 1 108 ? 12.604 2.055 -13.403 1.00 78.75 108 LEU A CA 1
ATOM 889 C C . LEU A 1 108 ? 12.312 3.453 -12.851 1.00 78.75 108 LEU A C 1
ATOM 891 O O . LEU A 1 108 ? 12.283 4.465 -13.554 1.00 78.75 108 LEU A O 1
ATOM 895 N N . GLY A 1 109 ? 12.168 3.511 -11.529 1.00 76.88 109 GLY A N 1
ATOM 896 C CA . GLY A 1 109 ? 12.079 4.743 -10.747 1.00 76.88 109 GLY A CA 1
ATOM 897 C C . GLY A 1 109 ? 10.845 4.796 -9.864 1.00 76.88 109 GLY A C 1
ATOM 898 O O . GLY A 1 109 ? 10.137 3.808 -9.741 1.00 76.88 109 GLY A O 1
ATOM 899 N N . LYS A 1 110 ? 10.594 5.936 -9.228 1.00 80.31 110 LYS A N 1
ATOM 900 C CA . LYS A 1 110 ? 9.490 6.093 -8.277 1.00 80.31 110 LYS A CA 1
ATOM 901 C C . LYS A 1 110 ? 8.169 6.383 -8.998 1.00 80.31 110 LYS A C 1
ATOM 903 O O . LYS A 1 110 ? 8.153 7.172 -9.945 1.00 80.31 110 LYS A O 1
ATOM 908 N N . PHE A 1 111 ? 7.089 5.746 -8.550 1.00 81.06 111 PHE A N 1
ATOM 909 C CA . PHE A 1 111 ? 5.733 6.118 -8.946 1.00 81.06 111 PHE A CA 1
ATOM 910 C C . PHE A 1 111 ? 5.299 7.380 -8.207 1.00 81.06 111 PHE A C 1
ATOM 912 O O . PHE A 1 111 ? 5.586 7.545 -7.021 1.00 81.06 111 PHE A O 1
ATOM 919 N N . TRP A 1 112 ? 4.614 8.259 -8.924 1.00 79.56 112 TRP A N 1
ATOM 920 C CA . TRP A 1 112 ? 4.043 9.480 -8.374 1.00 79.56 112 TRP A CA 1
ATOM 921 C C . TRP A 1 112 ? 2.527 9.398 -8.478 1.00 79.56 112 TRP A C 1
ATOM 923 O O . TRP A 1 112 ? 2.020 8.673 -9.328 1.00 79.56 112 TRP A O 1
ATOM 933 N N . GLY A 1 113 ? 1.810 10.080 -7.585 1.00 80.75 113 GLY A N 1
ATOM 934 C CA . GLY A 1 113 ? 0.346 10.147 -7.649 1.00 80.75 113 GLY A CA 1
ATOM 935 C C . GLY A 1 113 ? -0.357 8.786 -7.685 1.00 80.75 113 GLY A C 1
ATOM 936 O O . GLY A 1 113 ? -1.411 8.661 -8.296 1.00 80.75 113 GLY A O 1
ATOM 937 N N . THR A 1 114 ? 0.229 7.739 -7.091 1.00 84.81 114 THR A N 1
ATOM 938 C CA . THR A 1 114 ? -0.375 6.406 -7.152 1.00 84.81 114 THR A CA 1
ATOM 939 C C . THR A 1 114 ? -1.752 6.416 -6.501 1.00 84.81 114 THR A C 1
ATOM 941 O O . THR A 1 114 ? -1.915 6.899 -5.375 1.00 84.81 114 THR A O 1
ATOM 944 N N . GLN A 1 115 ? -2.731 5.825 -7.183 1.00 85.69 115 GLN A N 1
ATOM 945 C CA . GLN A 1 115 ? -4.056 5.616 -6.624 1.00 85.69 115 GLN A CA 1
ATOM 946 C C . GLN A 1 115 ? -3.965 4.787 -5.331 1.00 85.69 115 GLN A C 1
ATOM 948 O O . GLN A 1 115 ? -3.336 3.725 -5.302 1.00 85.69 115 GLN A O 1
ATOM 953 N N . GLY A 1 116 ? -4.581 5.286 -4.257 1.00 87.25 116 GLY A N 1
ATOM 954 C CA . GLY A 1 116 ? -4.613 4.618 -2.957 1.00 87.25 116 GLY A CA 1
ATOM 955 C C . GLY A 1 116 ? -5.641 3.493 -2.940 1.00 87.25 116 GLY A C 1
ATOM 956 O O . GLY A 1 116 ? -6.824 3.748 -2.731 1.00 87.25 116 GLY A O 1
ATOM 957 N N . TRP A 1 117 ? -5.189 2.263 -3.166 1.00 90.69 117 TRP A N 1
ATOM 958 C CA . TRP A 1 117 ? -5.981 1.055 -2.977 1.00 90.69 117 TRP A CA 1
ATOM 959 C C . TRP A 1 117 ? -5.461 0.271 -1.783 1.00 90.69 117 TRP A C 1
ATOM 961 O O . TRP A 1 117 ? -4.254 0.117 -1.603 1.00 90.69 117 TRP A O 1
ATOM 971 N N . PHE A 1 118 ? -6.402 -0.292 -1.033 1.00 93.94 118 PHE A N 1
ATOM 972 C CA . PHE A 1 118 ? -6.138 -1.311 -0.033 1.00 93.94 118 PHE A CA 1
ATOM 973 C C . PHE A 1 118 ? -6.492 -2.677 -0.604 1.00 93.94 118 PHE A C 1
ATOM 975 O O . PHE A 1 118 ? -7.669 -2.983 -0.812 1.00 93.94 118 PHE A O 1
ATOM 982 N N . PHE A 1 119 ? -5.485 -3.508 -0.848 1.00 95.56 119 PHE A N 1
ATOM 983 C CA . PHE A 1 119 ? -5.685 -4.905 -1.221 1.00 95.56 119 PHE A CA 1
ATOM 984 C C . PHE A 1 119 ? -5.415 -5.796 -0.017 1.00 95.56 119 PHE A C 1
ATOM 986 O O . PHE A 1 119 ? -4.365 -5.684 0.606 1.00 95.56 119 PHE A O 1
ATOM 993 N N . GLY A 1 120 ? -6.362 -6.669 0.309 1.00 95.12 120 GLY A N 1
ATOM 994 C CA . GLY A 1 120 ? -6.237 -7.628 1.399 1.00 95.12 120 GLY A CA 1
ATOM 995 C C . GLY A 1 120 ? -6.163 -9.053 0.871 1.00 95.12 120 GLY A C 1
ATOM 996 O O . GLY A 1 120 ? -6.878 -9.402 -0.068 1.00 95.12 120 GLY A O 1
ATOM 997 N N . PHE A 1 121 ? -5.336 -9.886 1.494 1.00 95.06 121 PHE A N 1
ATOM 998 C CA . PHE A 1 121 ? -5.369 -11.337 1.312 1.00 95.06 121 PHE A CA 1
ATOM 999 C C . PHE A 1 121 ? -5.024 -12.065 2.617 1.00 95.06 121 PHE A C 1
ATOM 1001 O O . PHE A 1 121 ? -4.427 -11.496 3.532 1.00 95.06 121 PHE A O 1
ATOM 1008 N N . GLU A 1 122 ? -5.454 -13.320 2.727 1.00 93.94 122 GLU A N 1
ATOM 1009 C CA . GLU A 1 122 ? -5.164 -14.180 3.877 1.00 93.94 122 GLU A CA 1
ATOM 1010 C C . GLU A 1 122 ? -3.764 -14.794 3.752 1.00 93.94 122 GLU A C 1
ATOM 1012 O O . GLU A 1 122 ? -3.361 -15.250 2.682 1.00 93.94 122 GLU A O 1
ATOM 1017 N N . GLY A 1 123 ? -3.022 -14.805 4.857 1.00 92.56 123 GLY A N 1
ATOM 1018 C CA . GLY A 1 123 ? -1.654 -15.301 4.932 1.00 92.56 123 GLY A CA 1
ATOM 1019 C C . GLY A 1 123 ? -0.589 -14.246 4.635 1.00 92.56 123 GLY A C 1
ATOM 1020 O O . GLY A 1 123 ? -0.846 -13.043 4.627 1.00 92.56 123 GLY A O 1
ATOM 1021 N N . TYR A 1 124 ? 0.633 -14.732 4.427 1.00 94.25 124 TYR A N 1
ATOM 1022 C CA . TYR A 1 124 ? 1.821 -13.942 4.109 1.00 94.25 124 TYR A CA 1
ATOM 1023 C C . TYR A 1 124 ? 2.250 -14.209 2.666 1.00 94.25 124 TYR A C 1
ATOM 1025 O O . TYR A 1 124 ? 2.189 -15.342 2.183 1.00 94.25 124 TYR A O 1
ATOM 1033 N N . MET A 1 125 ? 2.725 -13.163 2.002 1.00 93.12 125 MET A N 1
ATOM 1034 C CA . MET A 1 125 ? 3.347 -13.239 0.690 1.00 93.12 125 MET A CA 1
ATOM 1035 C C . MET A 1 125 ? 4.568 -12.329 0.686 1.00 93.12 125 MET A C 1
ATOM 1037 O O . MET A 1 125 ? 4.516 -11.223 1.219 1.00 93.12 125 MET A O 1
ATOM 1041 N N . ASP A 1 126 ? 5.647 -12.799 0.068 1.00 93.19 126 ASP A N 1
ATOM 1042 C CA . ASP A 1 126 ? 6.856 -12.004 -0.102 1.00 93.19 126 ASP A CA 1
ATOM 1043 C C . ASP A 1 126 ? 6.594 -10.760 -0.966 1.00 93.19 126 ASP A C 1
ATOM 1045 O O . ASP A 1 126 ? 5.805 -10.782 -1.919 1.00 93.19 126 ASP A O 1
ATOM 1049 N N . ILE A 1 127 ? 7.291 -9.676 -0.645 1.00 93.56 127 ILE A N 1
ATOM 1050 C CA . ILE A 1 127 ? 7.025 -8.356 -1.201 1.00 93.56 127 ILE A CA 1
ATOM 1051 C C . ILE A 1 127 ? 7.292 -8.277 -2.703 1.00 93.56 127 ILE A C 1
ATOM 1053 O O . ILE A 1 127 ? 6.518 -7.646 -3.425 1.00 93.56 127 ILE A O 1
ATOM 1057 N N . ASP A 1 128 ? 8.304 -8.995 -3.196 1.00 93.19 128 ASP A N 1
ATOM 1058 C CA . ASP A 1 128 ? 8.608 -9.071 -4.626 1.00 93.19 128 ASP A CA 1
ATOM 1059 C C . ASP A 1 128 ? 7.503 -9.800 -5.392 1.00 93.19 128 ASP A C 1
ATOM 1061 O O . ASP A 1 128 ? 7.246 -9.531 -6.571 1.00 93.19 128 ASP A O 1
ATOM 1065 N N . THR A 1 129 ? 6.849 -10.760 -4.736 1.00 93.06 129 THR A N 1
ATOM 1066 C CA . THR A 1 129 ? 5.729 -11.497 -5.321 1.00 93.06 129 THR A CA 1
ATOM 1067 C C . THR A 1 129 ? 4.491 -10.612 -5.381 1.00 93.06 129 THR A C 1
ATOM 1069 O O . THR A 1 129 ? 3.848 -10.562 -6.431 1.00 93.06 129 THR A O 1
ATOM 1072 N N . ILE A 1 130 ? 4.211 -9.848 -4.321 1.00 93.25 130 ILE A N 1
ATOM 1073 C CA . ILE A 1 130 ? 3.114 -8.874 -4.318 1.00 93.25 130 ILE A CA 1
ATOM 1074 C C . ILE A 1 130 ? 3.350 -7.801 -5.394 1.00 93.25 130 ILE A C 1
ATOM 1076 O O . ILE A 1 130 ? 2.460 -7.521 -6.198 1.00 93.25 130 ILE A O 1
ATOM 1080 N N . GLU A 1 131 ? 4.559 -7.238 -5.475 1.00 91.94 131 GLU A N 1
ATOM 1081 C CA . GLU A 1 131 ? 4.900 -6.219 -6.475 1.00 91.94 131 GLU A CA 1
ATOM 1082 C C . GLU A 1 131 ? 4.730 -6.762 -7.901 1.00 91.94 131 GLU A C 1
ATOM 1084 O O . GLU A 1 131 ? 4.130 -6.107 -8.759 1.00 91.94 131 GLU A O 1
ATOM 1089 N N . ARG A 1 132 ? 5.175 -8.000 -8.147 1.00 91.31 132 ARG A N 1
ATOM 1090 C CA . ARG A 1 132 ? 5.007 -8.663 -9.443 1.00 91.31 132 ARG A CA 1
ATOM 1091 C C . ARG A 1 132 ? 3.538 -8.904 -9.790 1.00 91.31 132 ARG A C 1
ATOM 1093 O O . ARG A 1 132 ? 3.194 -8.810 -10.964 1.00 91.31 132 ARG A O 1
ATOM 1100 N N . GLN A 1 133 ? 2.681 -9.200 -8.817 1.00 90.56 133 GLN A N 1
ATOM 1101 C CA . GLN A 1 133 ? 1.252 -9.419 -9.058 1.00 90.56 133 GLN A CA 1
ATOM 1102 C C . GLN A 1 133 ? 0.481 -8.114 -9.307 1.00 90.56 133 GLN A C 1
ATOM 1104 O O . GLN A 1 133 ? -0.440 -8.109 -10.120 1.00 90.56 133 GLN A O 1
ATOM 1109 N N . ILE A 1 134 ? 0.865 -7.008 -8.662 1.00 89.94 134 ILE A N 1
ATOM 1110 C CA . ILE A 1 134 ? 0.195 -5.706 -8.824 1.00 89.94 134 ILE A CA 1
ATOM 1111 C C . ILE A 1 134 ? 0.712 -4.949 -10.054 1.00 89.94 134 ILE A C 1
ATOM 1113 O O . ILE A 1 134 ? -0.075 -4.410 -10.832 1.00 89.94 134 ILE A O 1
ATOM 1117 N N . PHE A 1 135 ? 2.035 -4.892 -10.237 1.00 86.81 135 PHE A N 1
ATOM 1118 C CA . PHE A 1 135 ? 2.686 -4.050 -11.249 1.00 86.81 135 PHE A CA 1
ATOM 1119 C C . PHE A 1 135 ? 3.286 -4.834 -12.422 1.00 86.81 135 PHE A C 1
ATOM 1121 O O . PHE A 1 135 ? 3.760 -4.226 -13.381 1.00 86.81 135 PHE A O 1
ATOM 1128 N N . GLY A 1 136 ? 3.301 -6.168 -12.360 1.00 86.75 136 GLY A N 1
ATOM 1129 C CA . GLY A 1 136 ? 3.828 -7.033 -13.422 1.00 86.75 136 GLY A CA 1
ATOM 1130 C C . GLY A 1 136 ? 5.351 -7.209 -13.427 1.00 86.75 136 GLY A C 1
ATOM 1131 O O . GLY A 1 136 ? 5.867 -7.983 -14.230 1.00 86.75 136 GLY A O 1
ATOM 1132 N N . SER A 1 137 ? 6.094 -6.530 -12.545 1.00 84.44 137 SER A N 1
ATOM 1133 C CA . SER A 1 137 ? 7.561 -6.598 -12.483 1.00 84.44 137 SER A CA 1
ATOM 1134 C C . SER A 1 137 ? 8.082 -6.392 -11.061 1.00 84.44 137 SER A C 1
ATOM 1136 O O . SER A 1 137 ? 7.425 -5.750 -10.251 1.00 84.44 137 SER A O 1
ATOM 1138 N N . ARG A 1 138 ? 9.292 -6.899 -10.790 1.00 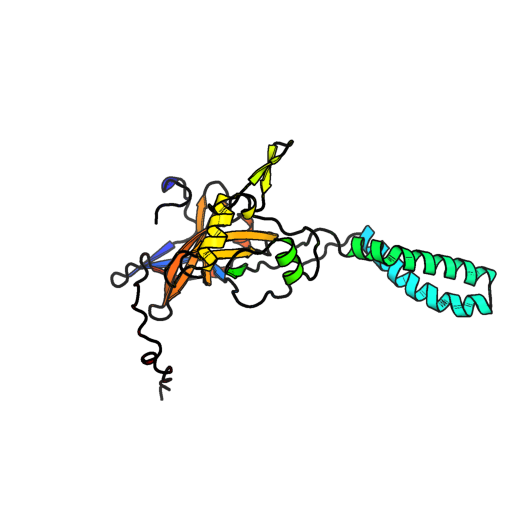86.38 138 ARG A N 1
ATOM 1139 C CA . ARG A 1 138 ? 10.053 -6.654 -9.554 1.00 86.38 138 ARG A CA 1
ATOM 1140 C C . ARG A 1 138 ? 10.899 -5.401 -9.737 1.00 86.38 138 ARG A C 1
ATOM 1142 O O . ARG A 1 138 ? 11.884 -5.424 -10.476 1.00 86.38 138 ARG A O 1
ATOM 1149 N N . LEU A 1 139 ? 10.460 -4.288 -9.169 1.00 82.50 139 LEU A N 1
ATOM 1150 C CA . LEU A 1 139 ? 11.088 -2.973 -9.320 1.00 82.50 139 LEU A CA 1
ATOM 1151 C C . LEU A 1 139 ? 11.574 -2.415 -7.976 1.00 82.50 139 LEU A C 1
ATOM 1153 O O . LEU A 1 139 ? 12.160 -1.331 -7.963 1.00 82.50 139 LEU A O 1
ATOM 1157 N N . GLY A 1 140 ? 11.383 -3.158 -6.879 1.00 86.38 140 GLY A N 1
ATOM 1158 C CA . GLY A 1 140 ? 11.870 -2.817 -5.545 1.00 86.38 140 GLY A CA 1
ATOM 1159 C C . GLY A 1 140 ? 11.195 -1.572 -4.974 1.00 86.38 140 GLY A C 1
ATOM 1160 O O . GLY A 1 140 ? 11.824 -0.806 -4.243 1.00 86.38 140 GLY A O 1
ATOM 1161 N N . ARG A 1 141 ? 9.947 -1.299 -5.376 1.00 86.88 141 ARG A N 1
ATOM 1162 C CA . ARG A 1 141 ? 9.220 -0.080 -4.988 1.00 86.88 141 ARG A CA 1
ATOM 1163 C C . ARG A 1 141 ? 8.438 -0.249 -3.703 1.00 86.88 141 ARG A C 1
ATOM 1165 O O . ARG A 1 141 ? 8.287 0.726 -2.972 1.00 86.88 141 ARG A O 1
ATOM 1172 N N . MET A 1 142 ? 7.920 -1.451 -3.471 1.00 90.50 142 MET A N 1
ATOM 1173 C CA . MET A 1 142 ? 7.153 -1.735 -2.271 1.00 90.50 142 MET A CA 1
ATOM 1174 C C . MET A 1 142 ? 8.062 -2.068 -1.095 1.00 90.50 142 MET A C 1
ATOM 1176 O O . MET A 1 142 ? 9.123 -2.667 -1.272 1.00 90.50 142 MET A O 1
ATOM 1180 N N . LYS A 1 143 ? 7.633 -1.684 0.108 1.00 93.00 143 LYS A N 1
ATOM 1181 C CA . LYS A 1 143 ? 8.352 -1.957 1.360 1.00 93.00 143 LYS A CA 1
ATOM 1182 C C . LYS A 1 143 ? 7.412 -2.478 2.441 1.00 93.00 143 LYS A C 1
ATOM 1184 O O . LYS A 1 143 ? 6.219 -2.196 2.425 1.00 93.00 143 LYS A O 1
ATOM 1189 N N . TRP A 1 144 ? 7.935 -3.231 3.398 1.00 95.19 144 TRP A N 1
ATOM 1190 C CA . TRP A 1 144 ? 7.170 -3.550 4.600 1.00 95.19 144 TRP A CA 1
ATOM 1191 C C . TRP A 1 144 ? 6.974 -2.291 5.447 1.00 95.19 144 TRP A C 1
ATOM 1193 O O . TRP A 1 144 ? 7.773 -1.355 5.384 1.00 95.19 144 TRP A O 1
ATOM 1203 N N . THR A 1 145 ? 5.906 -2.239 6.234 1.00 93.06 145 THR A N 1
ATOM 1204 C CA . THR A 1 145 ? 5.723 -1.154 7.197 1.00 93.06 145 THR A CA 1
ATOM 1205 C C . THR A 1 145 ? 6.540 -1.405 8.467 1.00 93.06 145 THR A C 1
ATOM 1207 O O . THR A 1 145 ? 6.455 -2.489 9.049 1.00 93.06 145 THR A O 1
ATOM 1210 N N . PRO A 1 146 ? 7.284 -0.403 8.967 1.00 91.06 146 PRO A N 1
ATOM 1211 C CA . PRO A 1 146 ? 8.158 -0.585 10.128 1.00 91.06 146 PRO A CA 1
ATOM 1212 C C . PRO A 1 146 ? 7.399 -0.692 11.464 1.00 91.06 146 PRO A C 1
ATOM 1214 O O . PRO A 1 146 ? 7.859 -1.369 12.382 1.00 91.06 146 PRO A O 1
ATOM 1217 N N . TYR A 1 147 ? 6.236 -0.040 11.591 1.00 88.75 147 TYR A N 1
ATOM 1218 C CA . TYR A 1 147 ? 5.490 0.079 12.859 1.00 88.75 147 TYR A CA 1
ATOM 1219 C C . TYR A 1 147 ? 3.961 0.158 12.677 1.00 88.75 147 TYR A C 1
ATOM 1221 O O . TYR A 1 147 ? 3.247 0.663 13.544 1.00 88.75 147 TYR A O 1
ATOM 1229 N N . SER A 1 148 ? 3.434 -0.333 11.549 1.00 89.44 148 SER A N 1
ATOM 1230 C CA . SER A 1 148 ? 1.987 -0.292 11.288 1.00 89.44 148 SER A CA 1
ATOM 1231 C C . SER A 1 148 ? 1.215 -1.295 12.142 1.00 89.44 148 SER A C 1
ATOM 1233 O O . SER A 1 148 ? 0.122 -0.991 12.607 1.00 89.44 148 SER A O 1
ATOM 1235 N N . SER A 1 149 ? 1.786 -2.468 12.410 1.00 92.69 149 SER A N 1
ATOM 1236 C CA . SER A 1 149 ? 1.155 -3.525 13.205 1.00 92.69 149 SER A CA 1
ATOM 1237 C C . SER A 1 149 ? 2.066 -3.985 14.349 1.00 92.69 149 SER A C 1
ATOM 1239 O O . SER A 1 149 ? 3.278 -3.771 14.282 1.00 92.69 149 SER A O 1
ATOM 1241 N N . PRO A 1 150 ? 1.537 -4.707 15.352 1.00 89.00 150 PRO A N 1
ATOM 1242 C CA . PRO A 1 150 ? 2.364 -5.390 16.357 1.00 89.00 150 PRO A CA 1
ATOM 1243 C C . PRO A 1 150 ? 3.321 -6.444 15.765 1.00 89.00 150 PRO A C 1
ATOM 1245 O O . PRO A 1 150 ? 4.303 -6.843 16.392 1.00 89.00 150 PRO A O 1
ATOM 1248 N N . LEU A 1 151 ? 3.034 -6.916 14.548 1.00 91.31 151 LEU A N 1
ATOM 1249 C CA . LEU A 1 151 ? 3.850 -7.889 13.827 1.00 91.31 151 LEU A CA 1
ATOM 1250 C C . LEU A 1 151 ? 4.922 -7.243 12.945 1.00 91.31 151 LEU A C 1
ATOM 1252 O O . LEU A 1 151 ? 5.789 -7.948 12.435 1.00 91.31 151 LEU A O 1
ATOM 1256 N N . SER A 1 152 ? 4.889 -5.922 12.770 1.00 91.31 152 SER A N 1
ATOM 1257 C CA . SER A 1 152 ? 5.905 -5.200 12.011 1.00 91.31 152 SER A CA 1
ATOM 1258 C C . SER A 1 152 ? 7.278 -5.343 12.679 1.00 91.31 152 SER A C 1
ATOM 1260 O O . SER A 1 152 ? 7.393 -5.423 13.908 1.00 91.31 152 SER A O 1
ATOM 1262 N N . ARG A 1 153 ? 8.330 -5.399 11.860 1.00 92.62 153 ARG A N 1
ATOM 1263 C CA . ARG A 1 153 ? 9.728 -5.476 12.295 1.00 92.62 153 ARG A CA 1
ATOM 1264 C C . ARG A 1 153 ? 10.539 -4.397 11.592 1.00 92.62 153 ARG A C 1
ATOM 1266 O O . ARG A 1 153 ? 10.243 -4.026 10.456 1.00 92.62 153 ARG A O 1
ATOM 1273 N N . HIS A 1 154 ? 11.524 -3.865 12.298 1.00 92.38 154 HIS A N 1
ATOM 1274 C CA . HIS A 1 154 ? 12.422 -2.844 11.786 1.00 92.38 154 HIS A CA 1
ATOM 1275 C C . HIS A 1 154 ? 13.745 -2.876 12.550 1.00 92.38 154 HIS A C 1
ATOM 1277 O O . HIS A 1 154 ? 13.783 -3.235 13.730 1.00 92.38 154 HIS A O 1
ATOM 1283 N N . HIS A 1 155 ? 14.803 -2.405 11.902 1.00 91.94 155 HIS A N 1
ATOM 1284 C CA . HIS A 1 155 ? 16.095 -2.151 12.523 1.00 91.94 155 HIS A CA 1
ATOM 1285 C C . HIS A 1 155 ? 16.549 -0.721 12.231 1.00 91.94 155 HIS A C 1
ATOM 1287 O O . HIS A 1 155 ? 16.001 -0.019 11.376 1.00 91.94 155 HIS A O 1
ATOM 1293 N N . ARG A 1 156 ? 17.559 -0.264 12.973 1.00 92.19 156 ARG A N 1
ATOM 1294 C CA . ARG A 1 156 ? 18.214 1.016 12.705 1.00 92.19 156 ARG A CA 1
ATOM 1295 C C . ARG A 1 156 ? 19.460 0.785 11.873 1.00 92.19 156 ARG A C 1
ATOM 1297 O O . ARG A 1 156 ? 20.310 -0.018 12.249 1.00 92.19 156 ARG A O 1
ATOM 1304 N N . ASN A 1 157 ? 19.558 1.494 10.757 1.00 92.06 157 ASN A N 1
ATOM 1305 C CA . ASN A 1 157 ? 20.730 1.429 9.894 1.00 92.06 157 ASN A CA 1
ATOM 1306 C C . ASN A 1 157 ? 21.882 2.294 10.453 1.00 92.06 157 ASN A C 1
ATOM 1308 O O . ASN A 1 157 ? 21.705 3.017 11.433 1.00 92.06 157 ASN A O 1
ATOM 1312 N N . VAL A 1 158 ? 23.052 2.275 9.806 1.00 91.69 158 VAL A N 1
ATOM 1313 C CA . VAL A 1 158 ? 24.253 3.056 10.187 1.00 91.69 158 VAL A CA 1
ATOM 1314 C C . VAL A 1 158 ? 23.962 4.560 10.301 1.00 91.69 158 VAL A C 1
ATOM 1316 O O . VAL A 1 158 ? 24.533 5.248 11.141 1.00 91.69 158 VAL A O 1
ATOM 1319 N N . HIS A 1 159 ? 23.019 5.066 9.504 1.00 90.06 159 HIS A N 1
ATOM 1320 C CA . HIS A 1 159 ? 22.558 6.458 9.540 1.00 90.06 159 HIS A CA 1
ATOM 1321 C C . HIS A 1 159 ? 21.495 6.737 10.620 1.00 90.06 159 HIS A C 1
ATOM 1323 O O . HIS A 1 159 ? 20.896 7.807 10.630 1.00 90.06 159 HIS A O 1
ATOM 1329 N N . ASN A 1 160 ? 21.246 5.784 11.525 1.00 87.56 160 ASN A N 1
ATOM 1330 C CA . ASN A 1 160 ? 20.207 5.829 12.559 1.00 87.56 160 ASN A CA 1
ATOM 1331 C C . ASN A 1 160 ? 18.776 5.986 11.995 1.00 87.56 160 ASN A C 1
ATOM 1333 O O . ASN A 1 160 ? 17.852 6.387 12.703 1.00 87.56 160 ASN A O 1
ATOM 1337 N N . GLU A 1 161 ? 18.585 5.636 10.723 1.00 88.56 161 GLU A N 1
ATOM 1338 C CA . GLU A 1 161 ? 17.287 5.597 10.052 1.00 88.56 161 GLU A CA 1
ATOM 1339 C C . GLU A 1 161 ? 16.572 4.275 10.349 1.00 88.56 161 GLU A C 1
ATOM 1341 O O . GLU A 1 161 ? 17.200 3.215 10.384 1.00 88.56 161 GLU A O 1
ATOM 1346 N N . CYS A 1 162 ? 15.255 4.335 10.549 1.00 88.25 162 CYS A N 1
ATOM 1347 C CA . CYS A 1 162 ? 14.415 3.158 10.755 1.00 88.25 162 CYS A CA 1
ATOM 1348 C C . CYS A 1 162 ? 14.112 2.498 9.406 1.00 88.25 162 CYS A C 1
ATOM 1350 O O . CYS A 1 162 ? 13.408 3.074 8.574 1.00 88.25 162 CYS A O 1
ATOM 1352 N N . VAL A 1 163 ? 14.649 1.299 9.191 1.00 91.25 163 VAL A N 1
ATOM 1353 C CA . VAL A 1 163 ? 14.456 0.520 7.967 1.00 91.25 163 VAL A CA 1
ATOM 1354 C C . VAL A 1 163 ? 13.522 -0.650 8.277 1.00 91.25 163 VAL A C 1
ATOM 1356 O O . VAL A 1 163 ? 13.759 -1.368 9.250 1.00 91.25 163 VAL A O 1
ATOM 1359 N N . PRO A 1 164 ? 12.447 -0.842 7.493 1.00 92.75 164 PRO A N 1
ATOM 1360 C CA . PRO A 1 164 ? 11.544 -1.961 7.695 1.00 92.75 164 PRO A CA 1
ATOM 1361 C C . PRO A 1 164 ? 12.202 -3.275 7.276 1.00 92.75 164 PRO A C 1
ATOM 1363 O O . PRO A 1 164 ? 12.828 -3.351 6.218 1.00 92.75 164 PRO A O 1
ATOM 1366 N N . ASP A 1 165 ? 11.979 -4.307 8.078 1.00 92.19 165 ASP A N 1
ATOM 1367 C CA . ASP A 1 165 ? 12.396 -5.674 7.789 1.00 92.19 165 ASP A CA 1
ATOM 1368 C C . ASP A 1 165 ? 11.204 -6.522 7.375 1.00 92.19 165 ASP A C 1
ATOM 1370 O O . ASP A 1 165 ? 10.056 -6.219 7.712 1.00 92.19 165 ASP A O 1
ATOM 1374 N N . ASP A 1 166 ? 11.479 -7.624 6.680 1.00 93.50 166 ASP A N 1
ATOM 1375 C CA . ASP A 1 166 ? 10.450 -8.628 6.458 1.00 93.50 166 ASP A CA 1
ATOM 1376 C C . ASP A 1 166 ? 10.014 -9.225 7.808 1.00 93.50 166 ASP A C 1
ATOM 1378 O O . ASP A 1 166 ? 10.856 -9.790 8.521 1.00 93.50 166 ASP A O 1
ATOM 1382 N N . PRO A 1 167 ? 8.717 -9.149 8.162 1.00 91.56 167 PRO A N 1
ATOM 1383 C CA . PRO A 1 167 ? 8.208 -9.691 9.413 1.00 91.56 167 PRO A CA 1
ATOM 1384 C C . PRO A 1 167 ? 8.508 -11.180 9.630 1.00 91.56 167 PRO A C 1
ATOM 1386 O O . PRO A 1 167 ? 8.711 -11.596 10.768 1.00 91.56 167 PRO A O 1
ATOM 1389 N N . CYS A 1 168 ? 8.562 -11.987 8.565 1.00 91.38 168 CYS A N 1
ATOM 1390 C CA . CYS A 1 168 ? 8.869 -13.419 8.625 1.00 91.38 168 CYS A CA 1
ATOM 1391 C C . CYS A 1 168 ? 10.364 -13.724 8.801 1.00 91.38 168 CYS A C 1
ATOM 1393 O O . CYS A 1 168 ? 10.722 -14.894 8.973 1.00 91.38 168 CYS A O 1
ATOM 1395 N N . SER A 1 169 ? 11.234 -12.708 8.790 1.00 90.94 169 SER A N 1
ATOM 1396 C CA . SER A 1 169 ? 12.637 -12.863 9.199 1.00 90.94 169 SER A CA 1
ATOM 1397 C C . SER A 1 169 ? 12.750 -13.212 10.684 1.00 90.94 169 SER A C 1
ATOM 1399 O O . SER A 1 169 ? 13.680 -13.906 11.086 1.00 90.94 169 SER A O 1
ATOM 1401 N N . ASP A 1 170 ? 11.784 -12.768 11.495 1.00 91.62 170 ASP A N 1
ATOM 1402 C CA . ASP A 1 170 ? 11.664 -13.150 12.898 1.00 91.62 170 ASP A CA 1
ATOM 1403 C C . ASP A 1 170 ? 11.055 -14.567 13.012 1.00 91.62 170 ASP A C 1
ATOM 1405 O O . ASP A 1 170 ? 9.916 -14.789 12.571 1.00 91.62 170 ASP A O 1
ATOM 1409 N N . PRO A 1 171 ? 11.762 -15.537 13.631 1.00 92.56 171 PRO A N 1
ATOM 1410 C CA . PRO A 1 171 ? 11.257 -16.896 13.816 1.00 92.56 171 PRO A CA 1
ATOM 1411 C C . PRO A 1 171 ? 9.908 -16.959 14.541 1.00 92.56 171 PRO A C 1
ATOM 1413 O O . PRO A 1 171 ? 9.111 -17.861 14.272 1.00 92.56 171 PRO A O 1
ATOM 1416 N N . THR A 1 172 ? 9.627 -16.013 15.445 1.00 91.69 172 THR A N 1
ATOM 1417 C CA . THR A 1 172 ? 8.377 -16.000 16.218 1.00 91.69 172 THR A CA 1
ATOM 1418 C C . THR A 1 172 ? 7.176 -15.677 15.331 1.00 91.69 172 THR A C 1
ATOM 1420 O O . THR A 1 172 ? 6.200 -16.434 15.308 1.00 91.69 172 THR A O 1
ATOM 1423 N N . THR A 1 173 ? 7.285 -14.617 14.527 1.00 90.62 173 THR A N 1
ATOM 1424 C CA . THR A 1 173 ? 6.286 -14.218 13.532 1.00 90.62 173 THR A CA 1
ATOM 1425 C C . THR A 1 173 ? 6.104 -15.308 12.486 1.00 90.62 173 THR A C 1
ATOM 1427 O O . THR A 1 173 ? 4.973 -15.680 12.178 1.00 90.62 173 THR A O 1
ATOM 1430 N N . ARG A 1 174 ? 7.198 -15.902 11.995 1.00 92.50 174 ARG A N 1
ATOM 1431 C CA . ARG A 1 174 ? 7.133 -17.011 11.037 1.00 92.50 174 ARG A CA 1
ATOM 1432 C C . ARG A 1 174 ? 6.376 -18.215 11.598 1.00 92.50 174 ARG A C 1
ATOM 1434 O O . ARG A 1 174 ? 5.495 -18.752 10.931 1.00 92.50 174 ARG A O 1
ATOM 1441 N N . ALA A 1 175 ? 6.660 -18.620 12.835 1.00 92.31 175 ALA A N 1
ATOM 1442 C CA . ALA A 1 175 ? 5.935 -19.709 13.491 1.00 92.31 175 ALA A CA 1
ATOM 1443 C C . ALA A 1 175 ? 4.450 -19.377 13.715 1.00 92.31 175 ALA A C 1
ATOM 1445 O O . ALA A 1 175 ? 3.618 -20.281 13.793 1.00 92.31 175 ALA A O 1
ATOM 1446 N N . MET A 1 176 ? 4.108 -18.095 13.848 1.00 91.12 176 MET A N 1
ATOM 1447 C CA . MET A 1 176 ? 2.728 -17.628 13.950 1.00 91.12 176 MET A CA 1
ATOM 1448 C C . MET A 1 176 ? 2.000 -17.718 12.608 1.00 91.12 176 MET A C 1
ATOM 1450 O O . MET A 1 176 ? 0.876 -18.207 12.564 1.00 91.12 176 MET A O 1
ATOM 1454 N N . VAL A 1 177 ? 2.667 -17.329 11.518 1.00 92.00 177 VAL A N 1
ATOM 1455 C CA . VAL A 1 177 ? 2.175 -17.488 10.141 1.00 92.00 177 VAL A CA 1
ATOM 1456 C C . VAL A 1 177 ? 1.926 -18.951 9.810 1.00 92.00 177 VAL A C 1
ATOM 1458 O O . VAL A 1 177 ? 0.859 -19.275 9.297 1.00 92.00 177 VAL A O 1
ATOM 1461 N N . GLU A 1 178 ? 2.851 -19.846 10.154 1.00 92.25 178 GLU A N 1
ATOM 1462 C CA . GLU A 1 178 ? 2.660 -21.281 9.922 1.00 92.25 178 GLU A CA 1
ATOM 1463 C C . GLU A 1 178 ? 1.496 -21.855 10.739 1.00 92.25 178 GLU A C 1
ATOM 1465 O O . GLU A 1 178 ? 0.680 -22.604 10.208 1.00 92.25 178 GLU A O 1
ATOM 1470 N N . ARG A 1 179 ? 1.350 -21.454 12.008 1.00 91.19 179 ARG A N 1
ATOM 1471 C CA . ARG A 1 179 ? 0.209 -21.875 12.838 1.00 91.19 179 ARG A CA 1
ATOM 1472 C C . ARG A 1 179 ? -1.124 -21.359 12.299 1.00 91.19 179 ARG A C 1
ATOM 1474 O O . ARG A 1 179 ? -2.096 -22.110 12.264 1.00 91.19 179 ARG A O 1
ATOM 1481 N N . ALA A 1 180 ? -1.161 -20.113 11.834 1.00 90.69 180 ALA A N 1
ATOM 1482 C CA . ALA A 1 180 ? -2.372 -19.485 11.316 1.00 90.69 180 ALA A CA 1
ATOM 1483 C C . ALA A 1 180 ? -2.926 -20.174 10.056 1.00 90.69 180 ALA A C 1
ATOM 1485 O O . ALA A 1 180 ? -4.131 -20.115 9.825 1.00 90.69 180 ALA A O 1
ATOM 1486 N N . LYS A 1 181 ? -2.096 -20.888 9.277 1.00 90.50 181 LYS A N 1
ATOM 1487 C CA . LYS A 1 181 ? -2.557 -21.683 8.119 1.00 90.50 181 LYS A CA 1
ATOM 1488 C C . LYS A 1 181 ? -3.536 -22.796 8.501 1.00 90.50 181 LYS A C 1
ATOM 1490 O O . LYS A 1 181 ? -4.325 -23.225 7.664 1.00 90.50 181 LYS A O 1
ATOM 1495 N N . HIS A 1 182 ? -3.483 -23.264 9.746 1.00 90.06 182 HIS A N 1
ATOM 1496 C CA . HIS A 1 182 ? -4.337 -24.334 10.263 1.00 90.06 182 HIS A CA 1
ATOM 1497 C C . HIS A 1 182 ? -5.440 -23.821 11.204 1.00 90.06 182 HIS A C 1
ATOM 1499 O O . HIS A 1 182 ? -6.096 -24.625 11.866 1.00 90.06 182 HIS A O 1
ATOM 1505 N N . ALA A 1 183 ? -5.651 -22.501 11.268 1.00 88.94 183 ALA A N 1
ATOM 1506 C CA . ALA A 1 183 ? -6.627 -21.884 12.159 1.00 88.94 183 ALA A CA 1
ATOM 1507 C C . ALA A 1 183 ? -8.075 -22.221 11.763 1.00 88.94 183 ALA A C 1
ATOM 1509 O O . ALA A 1 183 ? -8.491 -22.106 10.602 1.00 88.94 183 ALA A O 1
ATOM 1510 N N . ARG A 1 184 ? -8.883 -22.598 12.754 1.00 87.19 184 ARG A N 1
ATOM 1511 C CA . ARG A 1 184 ? -10.309 -22.903 12.579 1.00 87.19 184 ARG A CA 1
ATOM 1512 C C . ARG A 1 184 ? -11.144 -21.620 12.456 1.00 87.19 184 ARG A C 1
ATOM 1514 O O . ARG A 1 184 ? -10.664 -20.522 12.745 1.00 87.19 184 ARG A O 1
ATOM 1521 N N . PRO A 1 185 ? -12.399 -21.702 11.981 1.00 82.44 185 PRO A N 1
ATOM 1522 C CA . PRO A 1 185 ? -13.305 -20.557 12.006 1.00 82.44 185 PRO A CA 1
ATOM 1523 C C . PRO A 1 185 ? -13.459 -20.004 13.430 1.00 82.44 185 PRO A C 1
ATOM 1525 O O . PRO A 1 185 ? -13.729 -20.760 14.358 1.00 82.44 185 PRO A O 1
ATOM 1528 N N . GLY A 1 186 ? -13.297 -18.689 13.596 1.00 82.69 186 GLY A N 1
ATOM 1529 C CA . GLY A 1 186 ? -13.371 -18.021 14.903 1.00 82.69 186 GLY A CA 1
ATOM 1530 C C . GLY A 1 186 ? -12.033 -17.894 15.639 1.00 82.69 186 GLY A C 1
ATOM 1531 O O . GLY A 1 186 ? -11.956 -17.154 16.617 1.00 82.69 186 GLY A O 1
ATOM 1532 N N . GLU A 1 187 ? -10.974 -18.545 15.157 1.00 88.38 187 GLU A N 1
ATOM 1533 C CA . GLU A 1 187 ? -9.616 -18.363 15.673 1.00 88.38 187 GLU A CA 1
ATOM 1534 C C . GLU A 1 187 ? -8.905 -17.187 14.985 1.00 88.38 187 GLU A C 1
ATOM 1536 O O . GLU A 1 187 ? -9.292 -16.745 13.901 1.00 88.38 187 GLU A O 1
ATOM 1541 N N . GLN A 1 188 ? -7.851 -16.673 15.625 1.00 89.88 188 GLN A N 1
ATOM 1542 C CA . GLN A 1 188 ? -7.017 -15.610 15.062 1.00 89.88 188 GLN A CA 1
ATOM 1543 C C . GLN A 1 188 ? -6.275 -16.110 13.821 1.00 89.88 188 GLN A C 1
ATOM 1545 O O . GLN A 1 188 ? -5.574 -17.124 13.857 1.00 89.88 188 GLN A O 1
ATOM 1550 N N . ARG A 1 189 ? -6.401 -15.357 12.734 1.00 93.69 189 ARG A N 1
ATOM 1551 C CA . ARG A 1 189 ? -5.747 -15.597 11.449 1.00 93.69 189 ARG A CA 1
ATOM 1552 C C . ARG A 1 189 ? -4.816 -14.450 11.123 1.00 93.69 189 ARG A C 1
ATOM 1554 O O . ARG A 1 189 ? -4.918 -13.364 11.692 1.00 93.69 189 ARG A O 1
ATOM 1561 N N . ILE A 1 190 ? -3.907 -14.704 10.192 1.00 94.88 190 ILE A N 1
ATOM 1562 C CA . ILE A 1 190 ? -3.011 -13.676 9.679 1.00 94.88 190 ILE A CA 1
ATOM 1563 C C . ILE A 1 190 ? -3.516 -13.221 8.326 1.00 94.88 190 ILE A C 1
ATOM 1565 O O . ILE A 1 190 ? -3.791 -14.032 7.445 1.00 94.88 190 ILE A O 1
ATOM 1569 N N . PHE A 1 191 ? -3.593 -11.911 8.172 1.00 95.44 191 PHE A N 1
ATOM 1570 C CA . PHE A 1 191 ? -3.924 -11.254 6.926 1.00 95.44 191 PHE A CA 1
ATOM 1571 C C . PHE A 1 191 ? -2.812 -10.281 6.566 1.00 95.44 191 PHE A C 1
ATOM 1573 O O . PHE A 1 191 ? -2.149 -9.719 7.441 1.00 95.44 191 PHE A O 1
ATOM 1580 N N . THR A 1 192 ? -2.633 -10.061 5.272 1.00 95.81 192 THR A N 1
ATOM 1581 C CA . THR A 1 192 ? -1.752 -9.022 4.751 1.00 95.81 192 THR A CA 1
ATOM 1582 C C . THR A 1 192 ? -2.596 -7.968 4.063 1.00 95.81 192 THR A C 1
ATOM 1584 O O . THR A 1 192 ? -3.452 -8.289 3.235 1.00 95.81 192 THR A O 1
ATOM 1587 N N . ILE A 1 193 ? -2.344 -6.706 4.399 1.00 95.62 193 ILE A N 1
ATOM 1588 C CA . ILE A 1 193 ? -2.860 -5.557 3.670 1.00 95.62 193 ILE A CA 1
ATOM 1589 C C . ILE A 1 193 ? -1.735 -4.898 2.880 1.00 95.62 193 ILE A C 1
ATOM 1591 O O . ILE A 1 193 ? -0.640 -4.680 3.391 1.00 95.62 193 ILE A O 1
ATOM 1595 N N . VAL A 1 194 ? -2.026 -4.574 1.628 1.00 95.19 194 VAL A N 1
ATOM 1596 C CA . VAL A 1 194 ? -1.158 -3.829 0.726 1.00 95.19 194 VAL A CA 1
ATOM 1597 C C . VAL A 1 194 ? -1.797 -2.475 0.476 1.00 95.19 194 VAL A C 1
ATOM 1599 O O . VAL A 1 194 ? -2.912 -2.403 -0.044 1.00 95.19 194 VAL A O 1
ATOM 1602 N N . ASP A 1 195 ? -1.089 -1.414 0.841 1.00 93.12 195 ASP A N 1
ATOM 1603 C CA . ASP A 1 195 ? -1.444 -0.037 0.532 1.00 93.12 195 ASP A CA 1
ATOM 1604 C C . ASP A 1 195 ? -0.617 0.449 -0.661 1.00 93.12 195 ASP A C 1
ATOM 1606 O O . ASP A 1 195 ? 0.585 0.714 -0.567 1.00 93.12 195 ASP A O 1
ATOM 1610 N N . THR A 1 196 ? -1.274 0.610 -1.806 1.00 91.44 196 THR A N 1
ATOM 1611 C CA . THR A 1 196 ? -0.616 1.113 -3.021 1.00 91.44 196 THR A CA 1
ATOM 1612 C C . THR A 1 196 ? -0.408 2.620 -3.002 1.00 91.44 196 THR A C 1
ATOM 1614 O O . THR A 1 196 ? 0.345 3.148 -3.819 1.00 91.44 196 THR A O 1
ATOM 1617 N N . GLY A 1 197 ? -1.050 3.325 -2.071 1.00 88.88 197 GLY A N 1
ATOM 1618 C CA . GLY A 1 197 ? -0.883 4.752 -1.883 1.00 88.88 197 GLY A CA 1
ATOM 1619 C C . GLY A 1 197 ? 0.476 5.103 -1.278 1.00 88.88 197 GLY A C 1
ATOM 1620 O O . GLY A 1 197 ? 1.164 5.973 -1.822 1.00 88.88 197 GLY A O 1
ATOM 1621 N N . SER A 1 198 ? 0.856 4.420 -0.195 1.00 88.50 198 SER A N 1
ATOM 1622 C CA . SER A 1 198 ? 2.178 4.536 0.443 1.00 88.50 198 SER A CA 1
ATOM 1623 C C . SER A 1 198 ? 3.226 3.568 -0.127 1.00 88.50 198 SER A C 1
ATOM 1625 O O . SER A 1 198 ? 4.411 3.730 0.151 1.00 88.50 198 SER A O 1
ATOM 1627 N N . MET A 1 199 ? 2.821 2.610 -0.974 1.00 91.31 199 MET A N 1
ATOM 1628 C CA . MET A 1 199 ? 3.662 1.502 -1.463 1.00 91.31 199 MET A CA 1
ATOM 1629 C C . MET A 1 199 ? 4.169 0.613 -0.330 1.00 91.31 199 MET A C 1
ATOM 1631 O O . MET A 1 199 ? 5.335 0.208 -0.316 1.00 91.31 199 MET A O 1
ATOM 1635 N N . THR A 1 200 ? 3.293 0.313 0.625 1.00 93.19 200 THR A N 1
ATOM 1636 C CA . THR A 1 200 ? 3.660 -0.497 1.779 1.00 93.19 200 THR A CA 1
ATOM 1637 C C . THR A 1 200 ? 2.777 -1.720 1.960 1.00 93.19 200 THR A C 1
ATOM 1639 O O . THR A 1 200 ? 1.622 -1.752 1.537 1.00 93.19 200 THR A O 1
ATOM 1642 N N . ALA A 1 201 ? 3.341 -2.754 2.577 1.00 95.56 201 ALA A N 1
ATOM 1643 C CA . ALA A 1 201 ? 2.614 -3.940 3.003 1.00 95.56 201 ALA A CA 1
ATOM 1644 C C . ALA A 1 201 ? 2.687 -4.087 4.527 1.00 95.56 201 ALA A C 1
ATOM 1646 O O . ALA A 1 201 ? 3.719 -3.813 5.144 1.00 95.56 201 ALA A O 1
ATOM 1647 N N . THR A 1 202 ? 1.595 -4.544 5.132 1.00 95.44 202 THR A N 1
ATOM 1648 C CA . THR A 1 202 ? 1.476 -4.768 6.575 1.00 95.44 202 THR A CA 1
ATOM 1649 C C . THR A 1 202 ? 0.802 -6.106 6.822 1.00 95.44 202 THR A C 1
ATOM 1651 O O . THR A 1 202 ? -0.305 -6.340 6.340 1.00 95.44 202 THR A O 1
ATOM 1654 N N . ILE A 1 203 ? 1.428 -6.967 7.621 1.00 95.31 203 ILE A N 1
ATOM 1655 C CA . ILE A 1 203 ? 0.772 -8.170 8.141 1.00 95.31 203 ILE A CA 1
ATOM 1656 C C . ILE A 1 203 ? 0.088 -7.863 9.470 1.00 95.31 203 ILE A C 1
ATOM 1658 O O . ILE A 1 203 ? 0.591 -7.068 10.256 1.00 95.31 203 ILE A O 1
ATOM 1662 N N . PHE A 1 204 ? -1.047 -8.484 9.754 1.00 94.81 204 PHE A N 1
ATOM 1663 C CA . PHE A 1 204 ? -1.753 -8.293 11.016 1.00 94.81 204 PHE A CA 1
ATOM 1664 C C . PHE A 1 204 ? -2.597 -9.509 11.375 1.00 94.81 204 PHE A C 1
ATOM 1666 O O . PHE A 1 204 ? -2.881 -10.364 10.537 1.00 94.81 204 PHE A O 1
ATOM 1673 N N . GLN A 1 205 ? -2.998 -9.571 12.643 1.00 93.38 205 GLN A N 1
ATOM 1674 C CA . GLN A 1 205 ? -3.922 -10.581 13.140 1.00 93.38 205 GLN A CA 1
ATOM 1675 C C . GLN A 1 205 ? -5.338 -10.035 13.233 1.00 93.38 205 GLN A C 1
ATOM 1677 O O . GLN A 1 205 ? -5.550 -8.899 13.671 1.00 93.38 205 GLN A O 1
ATOM 1682 N N . ALA A 1 206 ? -6.283 -10.865 12.817 1.00 92.56 206 ALA A N 1
ATOM 1683 C CA . ALA A 1 206 ? -7.709 -10.644 12.978 1.00 92.56 206 ALA A CA 1
ATOM 1684 C C . ALA A 1 206 ? -8.444 -11.990 12.987 1.00 92.56 206 ALA A C 1
ATOM 1686 O O . ALA A 1 206 ? -7.946 -12.984 12.459 1.00 92.56 206 ALA A O 1
ATOM 1687 N N . VAL A 1 207 ? -9.654 -12.027 13.545 1.00 90.88 207 VAL A N 1
ATOM 1688 C CA . VAL A 1 207 ? -10.504 -13.227 13.482 1.00 90.88 207 VAL A CA 1
ATOM 1689 C C . VAL A 1 207 ? -11.176 -13.328 12.113 1.00 90.88 207 VAL A C 1
ATOM 1691 O O . VAL A 1 207 ? -11.279 -14.412 11.537 1.00 90.88 207 VAL A O 1
ATOM 1694 N N . ARG A 1 208 ? -11.632 -12.193 11.572 1.00 90.31 208 ARG A N 1
ATOM 1695 C CA . ARG A 1 208 ? -12.249 -12.097 10.243 1.00 90.31 208 ARG A CA 1
ATOM 1696 C C . ARG A 1 208 ? -11.526 -11.061 9.385 1.00 90.31 208 ARG A C 1
ATOM 1698 O O . ARG A 1 208 ? -10.970 -10.106 9.926 1.00 90.31 208 ARG A O 1
ATOM 1705 N N . PRO A 1 209 ? -11.567 -11.198 8.049 1.00 93.19 209 PRO A N 1
ATOM 1706 C CA . PRO A 1 209 ? -11.019 -10.180 7.167 1.00 93.19 209 PRO A CA 1
ATOM 1707 C C . PRO A 1 209 ? -11.778 -8.851 7.359 1.00 93.19 209 PRO A C 1
ATOM 1709 O O . PRO A 1 209 ? -13.005 -8.824 7.204 1.00 93.19 209 PRO A O 1
ATOM 1712 N N . PRO A 1 210 ? -11.095 -7.743 7.702 1.00 94.38 210 PRO A N 1
ATOM 1713 C CA . PRO A 1 210 ? -11.737 -6.435 7.784 1.00 94.38 210 PRO A CA 1
ATOM 1714 C C . PRO A 1 210 ? -12.180 -5.975 6.392 1.00 94.38 210 PRO A C 1
ATOM 1716 O O . PRO A 1 210 ? -11.415 -6.054 5.441 1.00 94.38 210 PRO A O 1
ATOM 1719 N N . VAL A 1 211 ? -13.402 -5.475 6.238 1.00 94.44 211 VAL A N 1
ATOM 1720 C CA . VAL A 1 211 ? -13.930 -4.990 4.949 1.00 94.44 211 VAL A CA 1
ATOM 1721 C C . VAL A 1 211 ? -13.573 -3.530 4.676 1.00 94.44 211 VAL A C 1
ATOM 1723 O O . VAL A 1 211 ? -13.497 -3.117 3.520 1.00 94.44 211 VAL A O 1
ATOM 1726 N N . CYS A 1 212 ? -13.335 -2.749 5.726 1.00 94.19 212 CYS A N 1
ATOM 1727 C CA . CYS A 1 212 ? -12.931 -1.355 5.626 1.00 94.19 212 CYS A CA 1
ATOM 1728 C C . CYS A 1 212 ? -12.034 -0.957 6.799 1.00 94.19 212 CYS A C 1
ATOM 1730 O O . CYS A 1 212 ? -12.034 -1.600 7.852 1.00 94.19 212 CYS A O 1
ATOM 1732 N N . PHE A 1 213 ? -11.285 0.124 6.605 1.00 94.69 213 PHE A N 1
ATOM 1733 C CA . PHE A 1 213 ? -10.604 0.841 7.672 1.00 94.69 213 PHE A CA 1
ATOM 1734 C C . PHE A 1 213 ? -11.364 2.119 7.997 1.00 94.69 213 PHE A C 1
ATOM 1736 O O . PHE A 1 213 ? -11.689 2.883 7.091 1.00 94.69 213 PHE A O 1
ATOM 1743 N N . LEU A 1 214 ? -11.609 2.353 9.284 1.00 93.75 214 LEU A N 1
ATOM 1744 C CA . LEU A 1 214 ? -12.124 3.607 9.823 1.00 93.75 214 LEU A CA 1
ATOM 1745 C C . LEU A 1 214 ? -10.995 4.339 10.547 1.00 93.75 214 LEU A C 1
ATOM 1747 O O . LEU A 1 214 ? -10.372 3.777 11.447 1.00 93.75 214 LEU A O 1
ATOM 1751 N N . LEU A 1 215 ? -10.736 5.591 10.193 1.00 92.88 215 LEU A N 1
ATOM 1752 C CA . LEU A 1 215 ? -9.812 6.438 10.942 1.00 92.88 215 LEU A CA 1
ATOM 1753 C C . LEU A 1 215 ? -10.531 7.000 12.166 1.00 92.88 215 LEU A C 1
ATOM 1755 O O . LEU A 1 215 ? -11.523 7.718 12.029 1.00 92.88 215 LEU A O 1
ATOM 1759 N N . ALA A 1 216 ? -10.037 6.646 13.351 1.00 84.75 216 ALA A N 1
ATOM 1760 C CA . ALA A 1 216 ? -10.680 6.989 14.619 1.00 84.75 216 ALA A CA 1
ATOM 1761 C C . ALA A 1 216 ? -9.885 7.999 15.455 1.00 84.75 216 ALA A C 1
ATOM 1763 O O . ALA A 1 216 ? -10.455 8.701 16.284 1.00 84.75 216 ALA A O 1
ATOM 1764 N N . GLY A 1 217 ? -8.573 8.083 15.249 1.00 88.62 217 GLY A N 1
ATOM 1765 C CA . GLY A 1 217 ? -7.703 8.911 16.071 1.00 88.62 217 GLY A CA 1
ATOM 1766 C C . GLY A 1 217 ? -6.327 9.083 15.454 1.00 88.62 217 GLY A C 1
ATOM 1767 O O . GLY A 1 217 ? -5.989 8.445 14.455 1.00 88.62 217 GLY A O 1
ATOM 1768 N N . SER A 1 218 ? -5.518 9.914 16.092 1.00 90.44 218 SER A N 1
ATOM 1769 C CA . SER A 1 218 ? -4.091 10.032 15.822 1.00 90.44 218 SER A CA 1
ATOM 1770 C C . SER A 1 218 ? -3.297 9.823 17.107 1.00 90.44 218 SER A C 1
ATOM 1772 O O . SER A 1 218 ? -3.770 10.131 18.199 1.00 90.44 218 SER A O 1
ATOM 1774 N N . GLU A 1 219 ? -2.108 9.251 16.982 1.00 88.00 219 GLU A N 1
ATOM 1775 C CA . GLU A 1 219 ? -1.223 8.943 18.097 1.00 88.00 219 GLU A CA 1
ATOM 1776 C C . GLU A 1 219 ? 0.226 8.970 17.599 1.00 88.00 219 GLU A C 1
ATOM 1778 O O . GLU A 1 219 ? 0.558 8.322 16.603 1.00 88.00 219 GLU A O 1
ATOM 1783 N N . GLY A 1 220 ? 1.103 9.722 18.271 1.00 83.44 220 GLY A N 1
ATOM 1784 C CA . GLY A 1 220 ? 2.537 9.733 17.954 1.00 83.44 220 GLY A CA 1
ATOM 1785 C C . GLY A 1 220 ? 2.868 10.138 16.509 1.00 83.44 220 GLY A C 1
ATOM 1786 O O . GLY A 1 220 ? 3.841 9.645 15.946 1.00 83.44 220 GLY A O 1
ATOM 1787 N N . GLY A 1 221 ? 2.042 10.989 15.889 1.00 86.00 221 GLY A N 1
ATOM 1788 C CA . GLY A 1 221 ? 2.206 11.418 14.493 1.00 86.00 221 GLY A CA 1
ATOM 1789 C C . GLY A 1 221 ? 1.730 10.407 13.443 1.00 86.00 221 GLY A C 1
ATOM 1790 O O . GLY A 1 221 ? 1.920 10.649 12.254 1.00 86.00 221 GLY A O 1
ATOM 1791 N N . MET A 1 222 ? 1.103 9.306 13.869 1.00 90.50 222 MET A N 1
ATOM 1792 C CA . MET A 1 222 ? 0.478 8.293 13.018 1.00 90.50 222 MET A CA 1
ATOM 1793 C C . MET A 1 222 ? -1.036 8.273 13.239 1.00 90.50 222 MET A C 1
ATOM 1795 O O . MET A 1 222 ? -1.543 8.708 14.271 1.00 90.50 222 MET A O 1
ATOM 1799 N N . LEU A 1 223 ? -1.775 7.731 12.279 1.00 92.25 223 LEU A N 1
ATOM 1800 C CA . LEU A 1 223 ? -3.223 7.582 12.364 1.00 92.25 223 LEU A CA 1
ATOM 1801 C C . LEU A 1 223 ? -3.590 6.200 12.880 1.00 92.25 223 LEU A C 1
ATOM 1803 O O . LEU A 1 223 ? -3.027 5.195 12.448 1.00 92.25 223 LEU A O 1
ATOM 1807 N N . ARG A 1 224 ? -4.583 6.141 13.761 1.00 91.50 224 ARG A N 1
ATOM 1808 C CA . ARG A 1 224 ? -5.141 4.902 14.294 1.00 91.50 224 ARG A CA 1
ATOM 1809 C C . ARG A 1 224 ? -6.321 4.478 13.424 1.00 91.50 224 ARG A C 1
ATOM 1811 O O . ARG A 1 224 ? -7.416 5.041 13.504 1.00 91.50 224 ARG A O 1
ATOM 1818 N N . ALA A 1 225 ? -6.065 3.493 12.573 1.00 92.62 225 ALA A N 1
ATOM 1819 C CA . ALA A 1 225 ? -7.030 2.903 11.663 1.00 92.62 225 ALA A CA 1
ATOM 1820 C C . ALA A 1 225 ? -7.627 1.635 12.278 1.00 92.62 225 ALA A C 1
ATOM 1822 O O . ALA A 1 225 ? -6.919 0.685 12.608 1.00 92.62 225 ALA A O 1
ATOM 1823 N N . ILE A 1 226 ? -8.944 1.605 12.418 1.00 92.50 226 ILE A N 1
ATOM 1824 C CA . ILE A 1 226 ? -9.693 0.459 12.920 1.00 92.50 226 ILE A CA 1
ATOM 1825 C C . ILE A 1 226 ? -10.132 -0.371 11.718 1.00 92.50 226 ILE A C 1
ATOM 1827 O O . ILE A 1 226 ? -10.924 0.093 10.901 1.00 92.50 226 ILE A O 1
ATOM 1831 N N . GLY A 1 227 ? -9.602 -1.585 11.594 1.00 94.19 227 GLY A N 1
ATOM 1832 C CA . GLY A 1 227 ? -10.071 -2.552 10.609 1.00 94.19 227 GLY A CA 1
ATOM 1833 C C . GLY A 1 227 ? -11.367 -3.176 11.099 1.00 94.19 227 GLY A C 1
ATOM 1834 O O . GLY A 1 227 ? -11.373 -3.841 12.138 1.00 94.19 227 GLY A O 1
ATOM 1835 N N . CYS A 1 228 ? -12.453 -2.965 10.361 1.00 94.06 228 CYS A N 1
ATOM 1836 C CA . CYS A 1 228 ? -13.783 -3.402 10.759 1.00 94.06 228 CYS A CA 1
ATOM 1837 C C . CYS A 1 228 ? -14.321 -4.501 9.846 1.00 94.06 228 CYS A C 1
ATOM 1839 O O . CYS A 1 228 ? -14.209 -4.403 8.626 1.00 94.06 228 CYS A O 1
ATOM 1841 N N . SER A 1 229 ? -14.969 -5.515 10.416 1.00 93.50 229 SER A N 1
ATOM 1842 C CA . SER A 1 229 ? -15.825 -6.444 9.678 1.00 93.50 229 SER A CA 1
ATOM 1843 C C . SER A 1 229 ? -17.264 -5.938 9.674 1.00 93.50 229 SER A C 1
ATOM 1845 O O . SER A 1 229 ? -17.714 -5.304 10.625 1.00 93.50 229 SER A O 1
ATOM 1847 N N . TYR A 1 230 ? -18.003 -6.218 8.604 1.00 92.25 230 TYR A N 1
ATOM 1848 C CA . TYR A 1 230 ? -19.405 -5.824 8.492 1.00 92.25 230 TYR A CA 1
ATOM 1849 C C . TYR A 1 230 ? -20.333 -6.973 8.880 1.00 92.25 230 TYR A C 1
ATOM 1851 O O . TYR A 1 230 ? -20.101 -8.139 8.534 1.00 92.25 230 TYR A O 1
ATOM 1859 N N . ASP A 1 231 ? -21.379 -6.646 9.629 1.00 90.75 231 ASP A N 1
ATOM 1860 C CA . ASP A 1 231 ? -22.528 -7.508 9.843 1.00 90.75 231 ASP A CA 1
ATOM 1861 C C . ASP A 1 231 ? -23.733 -6.937 9.107 1.00 90.75 231 ASP A C 1
ATOM 1863 O O . ASP A 1 231 ? -24.247 -5.872 9.450 1.00 90.75 231 ASP A O 1
ATOM 1867 N N . TRP A 1 232 ? -24.171 -7.658 8.079 1.00 86.69 232 TRP A N 1
ATOM 1868 C CA . TRP A 1 232 ? -25.278 -7.245 7.227 1.00 86.69 232 TRP A CA 1
ATOM 1869 C C . TRP A 1 232 ? -26.628 -7.301 7.945 1.00 86.69 232 TRP A C 1
ATOM 1871 O O . TRP A 1 232 ? -27.528 -6.557 7.578 1.00 86.69 232 TRP A O 1
ATOM 1881 N N . THR A 1 233 ? -26.777 -8.133 8.981 1.00 85.88 233 THR A N 1
ATOM 1882 C CA . THR A 1 233 ? -28.070 -8.285 9.668 1.00 85.88 233 THR A CA 1
ATOM 1883 C C . THR A 1 233 ? -28.393 -7.122 10.590 1.00 85.88 233 THR A C 1
ATOM 1885 O O . THR A 1 233 ? -29.540 -6.701 10.673 1.00 85.88 233 THR A O 1
ATOM 1888 N N . THR A 1 234 ? -27.382 -6.585 11.270 1.00 85.50 234 THR A N 1
ATOM 1889 C CA . THR A 1 234 ? -27.528 -5.446 12.187 1.00 85.50 234 THR A CA 1
ATOM 1890 C C . THR A 1 234 ? -27.020 -4.140 11.578 1.00 85.50 234 THR A C 1
ATOM 1892 O O . THR A 1 234 ? -26.981 -3.118 12.270 1.00 85.50 234 THR A O 1
ATOM 1895 N N . ALA A 1 235 ? -26.574 -4.181 10.315 1.00 89.38 235 ALA A N 1
ATOM 1896 C CA . ALA A 1 235 ? -25.888 -3.100 9.611 1.00 89.38 235 ALA A CA 1
ATOM 1897 C C . ALA A 1 235 ? -24.761 -2.454 10.445 1.00 89.38 235 ALA A C 1
ATOM 1899 O O . ALA A 1 235 ? -24.579 -1.237 10.426 1.00 89.38 235 ALA A O 1
ATOM 1900 N N . THR A 1 236 ? -24.023 -3.267 11.207 1.00 91.31 236 THR A N 1
ATOM 1901 C CA . THR A 1 236 ? -23.032 -2.800 12.189 1.00 91.31 236 THR A CA 1
ATOM 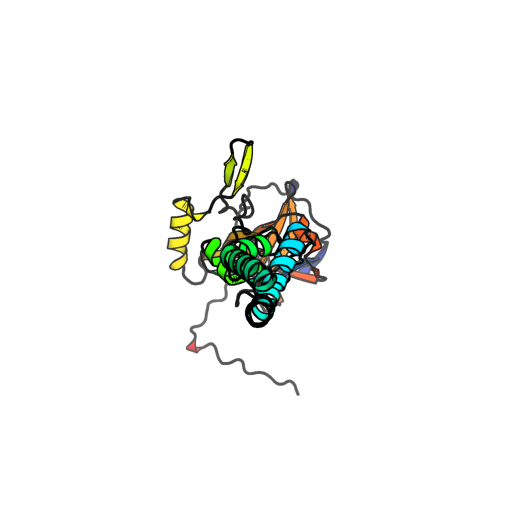1902 C C . THR A 1 236 ? -21.622 -3.209 11.777 1.00 91.31 236 THR A C 1
ATOM 1904 O O . THR A 1 236 ? -21.387 -4.337 11.341 1.00 91.31 236 THR A O 1
ATOM 1907 N N . LEU A 1 237 ? -20.669 -2.290 11.922 1.00 93.38 237 LEU A N 1
ATOM 1908 C CA . LEU A 1 237 ? -19.244 -2.569 11.791 1.00 93.38 237 LEU A CA 1
ATOM 1909 C C . LEU A 1 237 ? -18.659 -2.974 13.144 1.00 93.38 237 LEU A C 1
ATOM 1911 O O . LEU A 1 237 ? -18.836 -2.272 14.133 1.00 93.38 237 LEU A O 1
ATOM 1915 N N . TYR A 1 238 ? -17.920 -4.076 13.179 1.00 92.75 238 TYR A N 1
ATOM 1916 C CA . TYR A 1 238 ? -17.251 -4.569 14.379 1.00 92.75 238 TYR A CA 1
ATOM 1917 C C . TYR A 1 238 ? -15.743 -4.512 14.204 1.00 92.75 238 TYR A C 1
ATOM 1919 O O . TYR A 1 238 ? -15.222 -4.875 13.151 1.00 92.75 238 TYR A O 1
ATOM 1927 N N . ARG A 1 239 ? -15.030 -4.078 15.243 1.00 91.88 239 ARG A N 1
ATOM 1928 C CA . ARG A 1 239 ? -13.566 -4.019 15.234 1.00 91.88 239 ARG A CA 1
ATOM 1929 C C . ARG A 1 239 ? -12.966 -5.424 15.171 1.00 91.88 239 ARG A C 1
ATOM 1931 O O . ARG A 1 239 ? -13.164 -6.219 16.083 1.00 91.88 239 ARG A O 1
ATOM 1938 N N . GLU A 1 240 ? -12.137 -5.664 14.164 1.00 91.62 240 GLU A N 1
ATOM 1939 C CA . GLU A 1 240 ? -11.326 -6.879 14.028 1.00 91.62 240 GLU A CA 1
ATOM 1940 C C . GLU A 1 240 ? -9.863 -6.633 14.396 1.00 91.62 240 GLU A C 1
ATOM 1942 O O . GLU A 1 240 ? -9.219 -7.468 15.025 1.00 91.62 240 GLU A O 1
ATOM 1947 N N . THR A 1 241 ? -9.327 -5.476 14.004 1.00 91.81 241 THR A N 1
ATOM 1948 C CA . THR A 1 241 ? -7.924 -5.127 14.232 1.00 91.81 241 THR A CA 1
ATOM 1949 C C . THR A 1 241 ? -7.744 -3.616 14.324 1.00 91.81 241 THR A C 1
ATOM 1951 O O . THR A 1 241 ? -8.618 -2.845 13.922 1.00 91.81 241 THR A O 1
ATOM 1954 N N . VAL A 1 242 ? -6.600 -3.182 14.840 1.00 92.00 242 VAL A N 1
ATOM 1955 C CA . VAL A 1 242 ? -6.201 -1.773 14.875 1.00 92.00 242 VAL A CA 1
ATOM 1956 C C . VAL A 1 242 ? -4.801 -1.676 14.295 1.00 92.00 242 VAL A C 1
ATOM 1958 O O . VAL A 1 242 ? -3.901 -2.365 14.764 1.00 92.00 242 VAL A O 1
ATOM 1961 N N . LEU A 1 243 ? -4.635 -0.825 13.286 1.00 93.00 243 LEU A N 1
ATOM 1962 C CA . LEU A 1 243 ? -3.369 -0.568 12.612 1.00 93.00 243 LEU A CA 1
ATOM 1963 C C . LEU A 1 243 ? -2.988 0.904 12.733 1.00 93.00 243 LEU A C 1
ATOM 1965 O O . LEU A 1 243 ? -3.843 1.786 12.827 1.00 93.00 243 LEU A O 1
ATOM 1969 N N . ARG A 1 244 ? -1.687 1.169 12.671 1.00 92.38 244 ARG A N 1
ATOM 1970 C CA . ARG A 1 244 ? -1.125 2.511 12.526 1.00 92.38 244 ARG A CA 1
ATOM 1971 C C . ARG A 1 244 ? -0.853 2.790 11.055 1.00 92.38 244 ARG A C 1
ATOM 1973 O O . ARG A 1 244 ? -0.162 2.015 10.398 1.00 92.38 244 ARG A O 1
ATOM 1980 N N . MET A 1 245 ? -1.388 3.882 10.534 1.00 91.75 245 MET A N 1
ATOM 1981 C CA . MET A 1 245 ? -1.196 4.307 9.148 1.00 91.75 245 MET A CA 1
ATOM 1982 C C . MET A 1 245 ? -0.519 5.671 9.093 1.00 91.75 245 MET A C 1
ATOM 1984 O O . MET A 1 245 ? -0.651 6.477 10.012 1.00 91.75 245 MET A O 1
ATOM 1988 N N . GLU A 1 246 ? 0.224 5.926 8.022 1.00 89.50 246 GLU A N 1
ATOM 1989 C CA . GLU A 1 246 ? 0.899 7.207 7.833 1.00 89.50 246 GLU A CA 1
ATOM 1990 C C . GLU A 1 246 ? -0.114 8.331 7.587 1.00 89.50 246 GLU A C 1
ATOM 1992 O O . GLU A 1 246 ? -1.100 8.157 6.871 1.00 89.50 246 GLU A O 1
ATOM 1997 N N . THR A 1 247 ? 0.163 9.515 8.126 1.00 88.62 247 THR A N 1
ATOM 1998 C CA . THR A 1 247 ? -0.709 10.697 8.031 1.00 88.62 247 THR A CA 1
ATOM 1999 C C . THR A 1 247 ? -1.159 11.078 6.610 1.00 88.62 247 THR A C 1
ATOM 2001 O O . THR A 1 247 ? -2.340 11.393 6.445 1.00 88.62 247 THR A O 1
ATOM 2004 N N . PRO A 1 248 ? -0.321 10.988 5.550 1.00 86.19 248 PRO A N 1
ATOM 2005 C CA . PRO A 1 248 ? -0.731 11.343 4.186 1.00 86.19 248 PRO A CA 1
ATOM 2006 C C . PRO A 1 248 ? -1.918 10.535 3.647 1.00 86.19 248 PRO A C 1
ATOM 2008 O O . PRO A 1 248 ? -2.597 10.965 2.714 1.00 86.19 248 PRO A O 1
ATOM 2011 N N . ILE A 1 249 ? -2.202 9.363 4.221 1.00 86.12 249 ILE A N 1
ATOM 2012 C CA . ILE A 1 249 ? -3.336 8.542 3.796 1.00 86.12 249 ILE A CA 1
ATOM 2013 C C . ILE A 1 249 ? -4.679 9.215 4.104 1.00 86.12 249 ILE A C 1
ATOM 2015 O O . ILE A 1 249 ? -5.661 8.980 3.401 1.00 86.12 249 ILE A O 1
ATOM 2019 N N . GLN A 1 250 ? -4.726 10.090 5.115 1.00 87.69 250 GLN A N 1
ATOM 2020 C CA . GLN A 1 250 ? -5.937 10.785 5.553 1.00 87.69 250 GLN A CA 1
ATOM 2021 C C . GLN A 1 250 ? -6.562 11.638 4.448 1.00 87.69 250 GLN A C 1
ATOM 2023 O O . GLN A 1 250 ? -7.780 11.816 4.413 1.00 87.69 250 GLN A O 1
ATOM 2028 N N . GLU A 1 251 ? -5.741 12.202 3.567 1.00 85.81 251 GLU A N 1
ATOM 2029 C CA . GLU A 1 251 ? -6.188 13.037 2.449 1.00 85.81 251 GLU A CA 1
ATOM 2030 C C . GLU A 1 251 ? -6.745 12.200 1.293 1.00 85.81 251 GLU A C 1
ATOM 2032 O O . GLU A 1 251 ? -7.515 12.700 0.479 1.00 85.81 251 GLU A O 1
ATOM 2037 N N . ARG A 1 252 ? -6.392 10.910 1.243 1.00 85.94 252 ARG A N 1
ATOM 2038 C CA . ARG A 1 252 ? -6.838 9.968 0.208 1.00 85.94 252 ARG A CA 1
ATOM 2039 C C . ARG A 1 252 ? -8.080 9.176 0.611 1.00 85.94 252 ARG A C 1
ATOM 2041 O O . ARG A 1 252 ? -8.716 8.576 -0.250 1.00 85.94 252 ARG A O 1
ATOM 2048 N N . MET A 1 253 ? -8.420 9.157 1.899 1.00 89.38 253 MET A N 1
ATOM 2049 C CA . MET A 1 253 ? -9.626 8.499 2.402 1.00 89.38 253 MET A CA 1
ATOM 2050 C C . MET A 1 253 ? -10.859 9.392 2.266 1.00 89.38 253 MET A C 1
ATOM 2052 O O . MET A 1 253 ? -10.798 10.610 2.441 1.00 89.38 253 MET A O 1
ATOM 2056 N N . ILE A 1 254 ? -12.005 8.763 2.010 1.00 89.94 254 ILE A N 1
ATOM 2057 C CA . ILE A 1 254 ? -13.278 9.462 1.838 1.00 89.94 254 ILE A CA 1
ATOM 2058 C C . ILE A 1 254 ? -13.897 9.701 3.213 1.00 89.94 254 ILE A C 1
ATOM 2060 O O . ILE A 1 254 ? -13.885 8.819 4.073 1.00 89.94 254 ILE A O 1
ATOM 2064 N N . ARG A 1 255 ? -14.461 10.893 3.420 1.00 91.12 255 ARG A N 1
ATOM 2065 C CA . ARG A 1 255 ? -15.273 11.172 4.604 1.00 91.12 255 ARG A CA 1
ATOM 2066 C C . ARG A 1 255 ? -16.645 10.528 4.437 1.00 91.12 255 ARG A C 1
ATOM 2068 O O . ARG A 1 255 ? -17.361 10.834 3.487 1.00 91.12 255 ARG A O 1
ATOM 2075 N N . ILE A 1 256 ? -16.993 9.640 5.352 1.00 91.19 256 ILE A N 1
ATOM 2076 C CA . ILE A 1 256 ? -18.308 9.020 5.434 1.00 91.19 256 ILE A CA 1
ATOM 2077 C C . ILE A 1 256 ? -19.184 9.809 6.417 1.00 91.19 256 ILE A C 1
ATOM 2079 O O . ILE A 1 256 ? -18.647 10.385 7.365 1.00 91.19 256 ILE A O 1
ATOM 2083 N N . PRO A 1 257 ? -20.509 9.871 6.181 1.00 87.06 257 PRO A N 1
ATOM 2084 C CA . PRO A 1 257 ? -21.442 10.527 7.084 1.00 87.06 257 PRO A CA 1
ATOM 2085 C C . PRO A 1 257 ? -21.599 9.659 8.333 1.00 87.06 257 PRO A C 1
ATOM 2087 O O . PRO A 1 257 ? -20.733 9.674 9.195 1.00 87.06 257 PRO A O 1
ATOM 2090 N N . ARG A 1 258 ? -22.634 8.818 8.405 1.00 90.44 258 ARG A N 1
ATOM 2091 C CA . ARG A 1 258 ? -22.941 8.025 9.595 1.00 90.44 258 ARG A CA 1
ATOM 2092 C C . ARG A 1 258 ? -22.563 6.569 9.428 1.00 90.44 258 ARG A C 1
ATOM 2094 O O . ARG A 1 258 ? -22.895 5.945 8.422 1.00 90.44 258 ARG A O 1
ATOM 2101 N N . VAL A 1 259 ? -21.932 6.019 10.456 1.00 91.62 259 VAL A N 1
ATOM 2102 C CA . VAL A 1 259 ? -21.591 4.605 10.519 1.00 91.62 259 VAL A CA 1
ATOM 2103 C C . VAL A 1 259 ? -21.850 4.044 11.907 1.00 91.62 259 VAL A C 1
ATOM 2105 O O . VAL A 1 259 ? -21.461 4.632 12.912 1.00 91.62 259 VAL A O 1
ATOM 2108 N N . LYS A 1 260 ? -22.524 2.895 11.961 1.00 92.25 260 LYS A N 1
ATOM 2109 C CA . LYS A 1 260 ? -22.795 2.174 13.204 1.00 92.25 260 LYS A CA 1
ATOM 2110 C C . LYS A 1 260 ? -21.611 1.263 13.520 1.00 92.25 260 LYS A C 1
ATOM 2112 O O . LYS A 1 260 ? -21.275 0.392 12.717 1.00 92.25 260 LYS A O 1
ATOM 2117 N N . VAL A 1 261 ? -20.984 1.463 14.675 1.00 91.75 261 VAL A N 1
ATOM 2118 C CA . VAL A 1 261 ? -19.843 0.684 15.168 1.00 91.75 261 VAL A CA 1
ATOM 2119 C C . VAL A 1 261 ? -20.240 -0.025 16.458 1.00 91.75 261 VAL A C 1
ATOM 2121 O O . VAL A 1 261 ? -20.653 0.620 17.416 1.00 91.75 261 VAL A O 1
ATOM 2124 N N . GLY A 1 262 ? -20.128 -1.349 16.482 1.00 89.31 262 GLY A N 1
ATOM 2125 C CA . GLY A 1 262 ? -20.421 -2.180 17.648 1.00 89.31 262 GLY A CA 1
ATOM 2126 C C . GLY A 1 262 ? -19.156 -2.567 18.406 1.00 89.31 262 GLY A C 1
ATOM 2127 O O . GLY A 1 262 ? -18.111 -2.818 17.797 1.00 89.31 262 GLY A O 1
ATOM 2128 N N . PHE A 1 263 ? -19.250 -2.644 19.735 1.00 83.38 263 PHE A N 1
ATOM 2129 C CA . PHE A 1 263 ? -18.116 -3.030 20.583 1.00 83.38 263 PHE A CA 1
ATOM 2130 C C . PHE A 1 263 ? -17.894 -4.543 20.606 1.00 83.38 263 PHE A C 1
ATOM 2132 O O . PHE A 1 263 ? -16.761 -5.003 20.453 1.00 83.38 263 PHE A O 1
ATOM 2139 N N . ASN A 1 264 ? -18.978 -5.307 20.745 1.00 82.62 264 ASN A N 1
ATOM 2140 C CA . ASN A 1 264 ? -18.952 -6.760 20.837 1.00 82.62 264 ASN A CA 1
ATOM 2141 C C . ASN A 1 264 ? -19.759 -7.374 19.701 1.00 82.62 264 ASN A C 1
ATOM 2143 O O . ASN A 1 264 ? -20.957 -7.130 19.567 1.00 82.62 264 ASN A O 1
ATOM 2147 N N . ARG A 1 265 ? -19.107 -8.200 18.880 1.00 80.00 265 ARG A N 1
ATOM 2148 C CA . ARG A 1 265 ? -19.818 -8.936 17.838 1.00 80.00 265 ARG A CA 1
ATOM 2149 C C . ARG A 1 265 ? -20.530 -10.142 18.453 1.00 80.00 265 ARG A C 1
ATOM 2151 O O . ARG A 1 265 ? -19.847 -10.982 19.043 1.00 80.00 265 ARG A O 1
ATOM 2158 N N . PRO A 1 266 ? -21.851 -10.303 18.267 1.00 77.31 266 PRO A N 1
ATOM 2159 C CA . PRO A 1 266 ? -22.531 -11.514 18.699 1.00 77.31 266 PRO A CA 1
ATOM 2160 C C . PRO A 1 266 ? -21.999 -12.710 17.897 1.00 77.31 266 PRO A C 1
ATOM 2162 O O . PRO A 1 266 ? -22.086 -12.748 16.665 1.00 77.31 266 PRO A O 1
ATOM 2165 N N . MET A 1 267 ? -21.424 -13.697 18.588 1.00 66.50 267 MET A N 1
ATOM 2166 C CA . MET A 1 267 ? -21.066 -14.970 17.965 1.00 66.50 267 MET A CA 1
ATOM 2167 C C . MET A 1 267 ? -22.345 -15.758 17.702 1.00 66.50 267 MET A C 1
ATOM 2169 O O . MET A 1 267 ? -22.916 -16.353 18.610 1.00 66.50 267 MET A O 1
ATOM 2173 N N . ARG A 1 268 ? -22.806 -15.767 16.452 1.00 64.62 268 ARG A N 1
ATOM 2174 C CA . ARG A 1 268 ? -23.866 -16.689 16.044 1.00 64.62 268 ARG A CA 1
ATOM 2175 C C . ARG A 1 268 ? -23.271 -18.079 15.879 1.00 64.62 268 ARG A C 1
ATOM 2177 O O . ARG A 1 268 ? -22.250 -18.230 15.206 1.00 64.62 268 ARG A O 1
ATOM 2184 N N . SER A 1 269 ? -23.905 -19.080 16.482 1.00 52.50 269 SER A N 1
ATOM 2185 C CA . SER A 1 269 ? -23.605 -20.475 16.177 1.00 52.50 269 SER A CA 1
ATOM 2186 C C . SER A 1 269 ? -23.837 -20.691 14.688 1.00 52.50 269 SER A C 1
ATOM 2188 O O . SER A 1 269 ? -24.915 -20.387 14.177 1.00 52.50 269 SER A O 1
ATOM 2190 N N . PHE A 1 270 ? -22.821 -21.185 13.986 1.00 52.81 270 PHE A N 1
ATOM 2191 C CA . PHE A 1 270 ? -23.003 -21.649 12.621 1.00 52.81 270 PHE A CA 1
ATOM 2192 C C . PHE A 1 270 ? -23.938 -22.855 12.684 1.00 52.81 270 PHE A C 1
ATOM 2194 O O . PHE A 1 270 ? -23.554 -23.908 13.193 1.00 52.81 270 PHE A O 1
ATOM 2201 N N . GLU A 1 271 ? -25.176 -22.696 12.222 1.00 50.09 271 GLU A N 1
ATOM 2202 C CA . GLU A 1 271 ? -25.998 -23.863 11.937 1.00 50.09 271 GLU A CA 1
ATOM 2203 C C . GLU A 1 271 ? -25.319 -24.663 10.821 1.00 50.09 271 GLU A C 1
ATOM 2205 O O . GLU A 1 271 ? -24.705 -24.105 9.907 1.00 50.09 271 GLU A O 1
ATOM 2210 N N . THR A 1 272 ? -25.361 -25.989 10.930 1.00 47.25 272 THR A N 1
ATOM 2211 C CA . THR A 1 272 ? -24.804 -26.901 9.931 1.00 47.25 272 THR A CA 1
ATOM 2212 C C . THR A 1 272 ? -25.340 -26.524 8.548 1.00 47.25 272 THR A C 1
ATOM 2214 O O . THR A 1 272 ? -26.535 -26.282 8.418 1.00 47.25 272 THR A O 1
ATOM 2217 N N . LEU A 1 273 ? -24.483 -26.501 7.517 1.00 49.59 273 LEU A N 1
ATOM 2218 C CA . LEU A 1 273 ? -24.811 -26.091 6.135 1.00 49.59 273 LEU A CA 1
ATOM 2219 C C . LEU A 1 273 ? -26.114 -26.693 5.566 1.00 49.59 273 LEU A C 1
ATOM 2221 O O . LEU A 1 273 ? -26.707 -26.106 4.675 1.00 49.59 273 LEU A O 1
ATOM 2225 N N . GLN A 1 274 ? -26.587 -27.822 6.099 1.00 54.53 274 GLN A N 1
ATOM 2226 C CA . GLN A 1 274 ? -27.879 -28.433 5.763 1.00 54.53 274 GLN A CA 1
ATOM 2227 C C . GLN A 1 274 ? -29.116 -27.598 6.153 1.00 54.53 274 GLN A C 1
ATOM 2229 O O . GLN A 1 274 ? -30.186 -27.839 5.608 1.00 54.53 274 GLN A O 1
ATOM 2234 N N . LYS A 1 275 ? -28.998 -26.647 7.090 1.00 52.25 275 LYS A N 1
ATOM 2235 C CA . LYS A 1 275 ? -30.083 -25.748 7.530 1.00 52.25 275 LYS A CA 1
ATOM 2236 C C . LYS A 1 275 ? -29.990 -24.334 6.960 1.00 52.25 275 LYS A C 1
ATOM 2238 O O . LYS A 1 275 ? -30.933 -23.563 7.108 1.00 52.25 275 LYS A O 1
ATOM 2243 N N . ALA A 1 276 ? -28.877 -23.986 6.317 1.00 50.44 276 ALA A N 1
ATOM 2244 C CA . ALA A 1 276 ? -28.750 -22.723 5.605 1.00 50.44 276 ALA A CA 1
ATOM 2245 C C . ALA A 1 276 ? -29.568 -22.823 4.310 1.00 50.44 276 ALA A C 1
ATOM 2247 O O . ALA A 1 276 ? -29.029 -23.138 3.252 1.00 50.44 276 ALA A O 1
ATOM 2248 N N . GLY A 1 277 ? -30.886 -22.642 4.428 1.00 48.78 277 GLY A N 1
ATOM 2249 C CA . GLY A 1 277 ? -31.784 -22.541 3.285 1.00 48.78 277 GLY A CA 1
ATOM 2250 C C . GLY A 1 277 ? -31.286 -21.471 2.317 1.00 48.78 277 GLY A C 1
ATOM 2251 O O . GLY A 1 277 ? -30.703 -20.463 2.735 1.00 48.78 277 GLY A O 1
ATOM 2252 N N . GLU A 1 278 ? -31.478 -21.716 1.022 1.00 47.81 278 GLU A N 1
ATOM 2253 C CA . GLU A 1 278 ? -31.253 -20.698 0.001 1.00 47.81 278 GLU A CA 1
ATOM 2254 C C . GLU A 1 278 ? -32.026 -19.426 0.387 1.00 47.81 278 GLU A C 1
ATOM 2256 O O . GLU A 1 278 ? -33.134 -19.525 0.920 1.00 47.81 278 GLU A O 1
ATOM 2261 N N . PRO A 1 279 ? -31.452 -18.228 0.188 1.00 46.69 279 PRO A N 1
ATOM 2262 C CA . PRO A 1 279 ? -32.159 -16.993 0.479 1.00 46.69 279 PRO A CA 1
ATOM 2263 C C . PRO A 1 279 ? -33.393 -16.905 -0.425 1.00 46.69 279 PRO A C 1
ATOM 2265 O O . PRO A 1 279 ? -33.280 -16.569 -1.604 1.00 46.69 279 PRO A O 1
ATOM 2268 N N . GLU A 1 280 ? -34.572 -17.202 0.124 1.00 43.66 280 GLU A N 1
ATOM 2269 C CA . GLU A 1 280 ? -35.843 -16.894 -0.521 1.00 43.66 280 GLU A CA 1
ATOM 2270 C C . GLU A 1 280 ? -35.956 -15.370 -0.601 1.00 43.66 280 GLU A C 1
ATOM 2272 O O . GLU A 1 280 ? -36.180 -14.667 0.387 1.00 43.66 280 GLU A O 1
ATOM 2277 N N . GLY A 1 281 ? -35.707 -14.837 -1.795 1.00 40.19 281 GLY A N 1
ATOM 2278 C CA . GLY A 1 281 ? -35.957 -13.440 -2.090 1.00 40.19 281 GLY A CA 1
ATOM 2279 C C . GLY A 1 281 ? -37.454 -13.183 -2.000 1.00 40.19 281 GLY A C 1
ATOM 2280 O O . GLY A 1 281 ? -38.195 -13.542 -2.909 1.00 40.19 281 GLY A O 1
ATOM 2281 N N . HIS A 1 282 ? -37.901 -12.541 -0.924 1.00 37.69 282 HIS A N 1
ATOM 2282 C CA . HIS A 1 282 ? -39.221 -11.929 -0.910 1.00 37.69 282 HIS A CA 1
ATOM 2283 C C . HIS A 1 282 ? -39.203 -10.740 -1.874 1.00 37.69 282 HIS A C 1
ATOM 2285 O O . HIS A 1 282 ? -38.666 -9.675 -1.565 1.00 37.69 282 HIS A O 1
ATOM 2291 N N . LEU A 1 283 ? -39.765 -10.945 -3.066 1.00 40.94 283 LEU A N 1
ATOM 2292 C CA . LEU A 1 283 ? -40.249 -9.847 -3.891 1.00 40.94 283 LEU A CA 1
ATOM 2293 C C . LEU A 1 283 ? -41.393 -9.194 -3.114 1.00 40.94 283 LEU A C 1
ATOM 2295 O O . LEU A 1 283 ? -42.372 -9.848 -2.764 1.00 40.94 283 LEU A O 1
ATOM 2299 N N . VAL A 1 284 ? -41.200 -7.928 -2.764 1.00 47.16 284 VAL A N 1
ATOM 2300 C CA . VAL A 1 284 ? -42.257 -7.086 -2.212 1.00 47.16 284 VAL A CA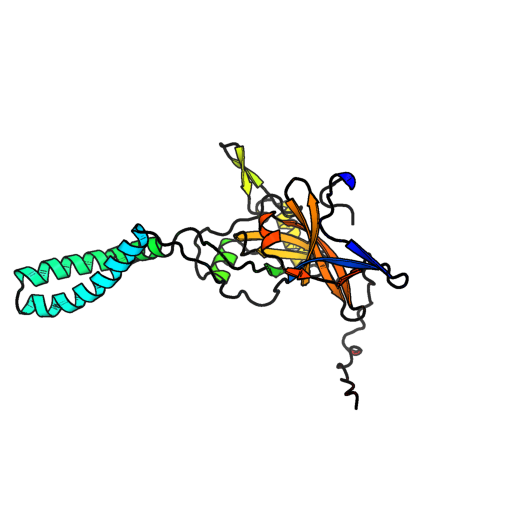 1
ATOM 2301 C C . VAL A 1 284 ? -43.058 -6.589 -3.413 1.00 47.16 284 VAL A C 1
ATOM 2303 O O . VAL A 1 284 ? -42.506 -5.839 -4.222 1.00 47.16 284 VAL A O 1
ATOM 2306 N N . ASP A 1 285 ? -44.293 -7.075 -3.548 1.00 42.53 285 ASP A N 1
ATOM 2307 C CA . ASP A 1 285 ? -45.306 -6.539 -4.470 1.00 42.53 285 ASP A CA 1
ATOM 2308 C C . ASP A 1 285 ? -45.766 -5.132 -4.044 1.00 42.53 285 ASP A C 1
ATOM 2310 O O . ASP A 1 285 ? -45.874 -4.881 -2.817 1.00 42.53 285 ASP A O 1
#

Secondary structure (DSSP, 8-state):
---TT---GGGSEE-S-EEEEEETTTTEEEEES-EEEEEE-S---PPP-B----HHHHHHHHHHHHHHHHHHHHHHHHHH-HHHHHHHHHHHHHHHHHHHHHHHHHH-S--BS----EEEEES---HHHHHHHHHSS--S--EE-SSSSTT-EEEE-TTS-EEEE-GGGSHHHHHHHHHHTTPPTTS-EEEEEEETTTTEEEEEEESS--SEEEEEEEETTEEEEEEEEEETTTTEEEEEEEEEEEGGGGGTSEEPSEEEEESS--------TTS----------

Foldseek 3Di:
DPDLVPDDPVLWAFDPKDFPDADPPFQKTKIFFWFKDFEAADAADAKDFDDDDDPLLVVLVVLLVVLVVLCVVLVVCCVVPVVPSVVSNVSSVVNVVCVVVSVCVNPADATHPIQWHKYKYFFDDDLQVVCCRRPVGRRVHAAADQAFESLWHWDQDPVRDTGTDDSCVDVVSVVVRVVLVPDDQQDKTKMKIATRPNRYIYIYIFNDQQGMWIFTTDGPQWTWTFRWDADPVVRETEGGDITTHHPVVSVNTDTDGIHMYHDDDDDDDPDDPVPPDDPPDPDDD

Radius of gyration: 26.25 Å; chains: 1; bounding box: 74×44×80 Å

Organism: NCBI:txid1314801

Sequence (285 aa):
MDDAYGSKLWDILPMDVNISGISDTDESIILDGCKAANIRWKSFTPVAHDRIFSWSRWFAQRLLHLSGYAFWFSIPLMIFYPQIGIPIFIYALMFVAISPWLLRHMYLGKFWGTQGWFFGFEGYMDIDTIERQIFGSRLGRMKWTPYSSPLSRHHRNVHNECVPDDPCSDPTTRAMVERAKHARPGEQRIFTIVDTGSMTATIFQAVRPPVCFLLAGSEGGMLRAIGCSYDWTTATLYRETVLRMETPIQERMIRIPRVKVGFNRPMRSFETLQKAGEPEGHLVD